Protein AF-A0A814SNT8-F1 (afdb_monomer_lite)

Structure (mmCIF, N/CA/C/O backbone):
data_AF-A0A814SNT8-F1
#
_entry.id   AF-A0A814SNT8-F1
#
loop_
_atom_site.group_PDB
_atom_site.id
_atom_site.type_symbol
_atom_site.label_atom_id
_atom_site.label_alt_id
_atom_site.label_comp_id
_atom_site.label_asym_id
_atom_site.label_entity_id
_atom_site.label_seq_id
_atom_site.pdbx_PDB_ins_code
_atom_site.Cartn_x
_atom_site.Cartn_y
_atom_site.Cartn_z
_atom_site.occupancy
_atom_site.B_iso_or_equiv
_atom_site.auth_seq_id
_atom_site.auth_comp_id
_atom_site.auth_asym_id
_atom_site.auth_atom_id
_atom_site.pdbx_PDB_model_num
ATOM 1 N N . MET A 1 1 ? -21.371 5.465 14.196 1.00 55.81 1 MET A N 1
ATOM 2 C CA . MET A 1 1 ? -21.401 4.504 13.062 1.00 55.81 1 MET A CA 1
ATOM 3 C C . MET A 1 1 ? -21.848 5.092 11.715 1.00 55.81 1 MET A C 1
ATOM 5 O O . MET A 1 1 ? -21.128 4.902 10.746 1.00 55.81 1 MET A O 1
ATOM 9 N N . LYS A 1 2 ? -22.988 5.803 11.592 1.00 58.75 2 LYS A N 1
ATOM 10 C CA . LYS A 1 2 ? -23.446 6.348 10.284 1.00 58.75 2 LYS A CA 1
ATOM 11 C C . LYS A 1 2 ? -22.472 7.355 9.642 1.00 58.75 2 LYS A C 1
ATOM 13 O O . LYS A 1 2 ? -22.298 7.317 8.431 1.00 58.75 2 LYS A O 1
ATOM 18 N N . ILE A 1 3 ? -21.830 8.214 10.438 1.00 61.94 3 ILE A N 1
ATOM 19 C CA . ILE A 1 3 ? -20.841 9.202 9.962 1.00 6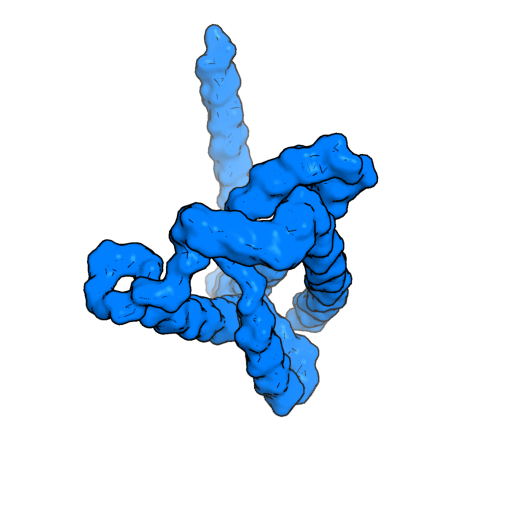1.94 3 ILE A CA 1
ATOM 20 C C . ILE A 1 3 ? -19.573 8.497 9.457 1.00 61.94 3 ILE A C 1
ATOM 22 O O . ILE A 1 3 ? -19.145 8.742 8.337 1.00 61.94 3 ILE A O 1
ATOM 26 N N . LEU A 1 4 ? -19.062 7.528 10.223 1.00 64.31 4 LEU A N 1
ATOM 27 C CA . LEU A 1 4 ? -17.909 6.704 9.845 1.00 64.31 4 LEU A CA 1
ATOM 28 C C . LEU A 1 4 ? -18.154 5.937 8.530 1.00 64.31 4 LEU A C 1
ATOM 30 O O . LEU A 1 4 ? -17.338 5.982 7.618 1.00 64.31 4 LEU A O 1
ATOM 34 N N . LYS A 1 5 ? -19.338 5.323 8.373 1.00 64.19 5 LYS A N 1
ATOM 35 C CA . LYS A 1 5 ? -19.728 4.632 7.129 1.00 64.19 5 LYS A CA 1
ATOM 36 C C . LYS A 1 5 ? -19.821 5.569 5.918 1.00 64.19 5 LYS A C 1
ATOM 38 O O . LYS A 1 5 ? -19.568 5.139 4.797 1.00 64.19 5 LYS A O 1
ATOM 43 N N . ARG A 1 6 ? -20.199 6.837 6.122 1.00 65.69 6 ARG A N 1
ATOM 44 C CA . ARG A 1 6 ? -20.199 7.852 5.054 1.00 65.69 6 ARG A CA 1
ATOM 45 C C . ARG A 1 6 ? -18.773 8.248 4.666 1.00 65.69 6 ARG A C 1
ATOM 47 O O . ARG A 1 6 ? -18.503 8.331 3.472 1.00 65.69 6 ARG A O 1
ATOM 54 N N . GLY A 1 7 ? -17.884 8.412 5.647 1.00 71.44 7 GLY A N 1
ATOM 55 C CA . GLY A 1 7 ? -16.458 8.669 5.424 1.00 71.44 7 GLY A CA 1
ATOM 56 C C . GLY A 1 7 ? -15.786 7.552 4.625 1.00 71.44 7 GLY A C 1
ATOM 57 O O . GLY A 1 7 ? -15.255 7.810 3.551 1.00 71.44 7 GLY A O 1
ATOM 58 N N . ILE A 1 8 ? -15.929 6.296 5.064 1.00 74.06 8 ILE A N 1
ATOM 59 C CA . ILE A 1 8 ? -15.329 5.130 4.388 1.00 74.06 8 ILE A CA 1
ATOM 60 C C . ILE A 1 8 ? -15.810 5.017 2.932 1.00 74.06 8 ILE A C 1
ATOM 62 O O . ILE A 1 8 ? -15.020 4.740 2.031 1.00 74.06 8 ILE A O 1
ATOM 66 N N . LYS A 1 9 ? -17.095 5.286 2.663 1.00 71.88 9 LYS A N 1
ATOM 67 C CA . LYS A 1 9 ? -17.636 5.248 1.296 1.00 71.88 9 LYS A CA 1
ATOM 68 C C . LYS A 1 9 ? -17.052 6.345 0.396 1.00 71.88 9 LYS A C 1
ATOM 70 O O . LYS A 1 9 ? -16.834 6.085 -0.784 1.00 71.88 9 LYS A O 1
ATOM 75 N N . ALA A 1 10 ? -16.809 7.542 0.932 1.00 77.31 10 ALA A N 1
ATOM 76 C CA . ALA A 1 10 ? -16.164 8.625 0.191 1.00 77.31 10 ALA A CA 1
ATOM 77 C C . ALA A 1 10 ? -14.702 8.280 -0.136 1.00 77.31 10 ALA A C 1
ATOM 79 O O . ALA A 1 10 ? -14.306 8.394 -1.294 1.00 77.31 10 ALA A O 1
ATOM 80 N N . VAL A 1 11 ? -13.960 7.752 0.845 1.00 73.12 11 VAL A N 1
ATOM 81 C CA . VAL A 1 11 ? -12.572 7.281 0.671 1.00 73.12 11 VAL A CA 1
ATOM 82 C C . VAL A 1 11 ? -12.493 6.179 -0.387 1.00 73.12 11 VAL A C 1
ATOM 84 O O . VAL A 1 11 ? -11.672 6.229 -1.293 1.00 73.12 11 VAL A O 1
ATOM 87 N N . THR A 1 12 ? -13.429 5.227 -0.372 1.00 74.94 12 THR A N 1
ATOM 88 C CA . THR A 1 12 ? -13.446 4.157 -1.385 1.00 74.94 12 THR A CA 1
ATOM 89 C C . THR A 1 12 ? -13.663 4.709 -2.803 1.00 74.94 12 THR A C 1
ATOM 91 O O . THR A 1 12 ? -13.192 4.126 -3.775 1.00 74.94 12 THR A O 1
ATOM 94 N N . GLY A 1 13 ? -14.378 5.831 -2.944 1.00 77.12 13 GLY A N 1
ATOM 95 C CA . GLY A 1 13 ? -14.562 6.507 -4.230 1.00 77.12 13 GLY A CA 1
ATOM 96 C C . GLY A 1 13 ? -13.280 7.168 -4.740 1.00 77.12 13 GLY A C 1
ATOM 97 O O . GLY A 1 13 ? -12.955 7.027 -5.919 1.00 77.12 13 GLY A O 1
ATOM 98 N N . THR A 1 14 ? -12.531 7.838 -3.861 1.00 80.75 14 THR A N 1
ATOM 99 C CA . THR A 1 14 ? -11.235 8.444 -4.211 1.00 80.75 14 THR A CA 1
ATOM 100 C C . THR A 1 14 ? -10.181 7.386 -4.526 1.00 80.75 14 THR A C 1
ATOM 102 O O . THR A 1 14 ? -9.455 7.538 -5.508 1.00 80.75 14 THR A O 1
ATOM 105 N N . ASP A 1 15 ? -10.181 6.259 -3.806 1.00 79.50 15 ASP A N 1
ATOM 106 C CA . ASP A 1 15 ? -9.255 5.143 -4.038 1.00 79.50 15 ASP A CA 1
ATOM 107 C C . ASP A 1 15 ? -9.346 4.592 -5.473 1.00 79.50 15 ASP A C 1
ATOM 109 O O . ASP A 1 15 ? -8.342 4.185 -6.057 1.00 79.50 15 ASP A O 1
ATOM 113 N N . VAL A 1 16 ? -10.547 4.576 -6.068 1.00 80.25 16 VAL A N 1
ATOM 114 C CA . VAL A 1 16 ? -10.763 4.102 -7.448 1.00 80.25 16 VAL A CA 1
ATOM 115 C C . VAL A 1 16 ? -10.159 5.065 -8.469 1.00 80.25 16 VAL A C 1
ATOM 117 O O . VAL A 1 16 ? -9.563 4.621 -9.456 1.00 80.25 16 VAL A O 1
ATOM 120 N N . ILE A 1 17 ? -10.296 6.371 -8.240 1.00 82.38 17 ILE A N 1
ATOM 121 C CA . ILE A 1 17 ? -9.723 7.405 -9.109 1.00 82.38 17 ILE A CA 1
ATOM 122 C C . ILE A 1 17 ? -8.196 7.320 -9.050 1.00 82.38 17 ILE A C 1
ATOM 124 O O . ILE A 1 17 ? -7.547 7.225 -10.091 1.00 82.38 17 ILE A O 1
ATOM 128 N N . GLU A 1 18 ? -7.626 7.250 -7.849 1.00 77.69 18 GLU A N 1
ATOM 129 C CA . GLU A 1 18 ? -6.180 7.120 -7.650 1.00 77.69 18 GLU A CA 1
ATOM 130 C C . GLU A 1 18 ? -5.624 5.832 -8.264 1.00 77.69 18 GLU A C 1
ATOM 132 O O . GLU A 1 18 ? -4.625 5.873 -8.980 1.00 77.69 18 GLU A O 1
ATOM 137 N N . ALA A 1 19 ? -6.294 4.691 -8.067 1.00 78.94 19 ALA A N 1
ATOM 138 C CA . ALA A 1 19 ? -5.889 3.430 -8.684 1.00 78.94 19 ALA A CA 1
ATOM 139 C C . ALA A 1 19 ? -5.916 3.500 -10.220 1.00 78.94 19 ALA A C 1
ATOM 141 O O . ALA A 1 19 ? -5.069 2.896 -10.880 1.00 78.94 19 ALA A O 1
ATOM 142 N N . SER A 1 20 ? -6.866 4.244 -10.792 1.00 81.88 20 SER A N 1
ATOM 143 C CA . SER A 1 20 ? -6.956 4.458 -12.240 1.00 81.88 20 SER A CA 1
ATOM 144 C C . SER A 1 20 ? -5.803 5.326 -12.744 1.00 81.88 20 SER A C 1
ATOM 146 O O . SER A 1 20 ? -5.162 4.968 -13.731 1.00 81.88 20 SER A O 1
ATOM 148 N N . ILE A 1 21 ? -5.484 6.413 -12.033 1.00 80.94 21 ILE A N 1
ATOM 149 C CA . ILE A 1 21 ? -4.352 7.299 -12.346 1.00 80.94 21 ILE A CA 1
ATOM 150 C C . ILE A 1 21 ? -3.034 6.519 -12.298 1.00 80.94 21 ILE A C 1
ATOM 152 O O . ILE A 1 21 ? -2.253 6.582 -13.245 1.00 80.94 21 ILE A O 1
ATOM 156 N N . ILE A 1 22 ? -2.817 5.726 -11.244 1.00 82.19 22 ILE A N 1
ATOM 157 C CA . ILE A 1 22 ? -1.618 4.891 -11.094 1.00 82.19 22 ILE A CA 1
ATOM 158 C C . ILE A 1 22 ? -1.529 3.864 -12.227 1.00 82.19 22 ILE A C 1
ATOM 160 O O . ILE A 1 22 ? -0.464 3.692 -12.814 1.00 82.19 22 ILE A O 1
ATOM 164 N N . PHE A 1 23 ? -2.630 3.188 -12.567 1.00 80.75 23 PHE A N 1
ATOM 165 C CA . PHE A 1 23 ? -2.635 2.183 -13.631 1.00 80.75 23 PHE A CA 1
ATOM 166 C C . PHE A 1 23 ? -2.299 2.786 -15.001 1.00 80.75 23 PHE A C 1
ATOM 168 O O . PHE A 1 23 ? -1.470 2.241 -15.733 1.00 80.75 23 PHE A O 1
ATOM 175 N N . ILE A 1 24 ? -2.903 3.930 -15.332 1.00 83.38 24 ILE A N 1
ATOM 176 C CA . ILE A 1 24 ? -2.633 4.655 -16.580 1.00 83.38 24 ILE A CA 1
ATOM 177 C C . ILE A 1 24 ? -1.181 5.146 -16.600 1.00 83.38 24 ILE A C 1
ATOM 179 O O . ILE A 1 24 ? -0.476 4.917 -17.582 1.00 83.38 24 ILE A O 1
ATOM 183 N N . GLY A 1 25 ? -0.709 5.752 -15.508 1.00 80.69 25 GLY A N 1
ATOM 184 C CA . GLY A 1 25 ? 0.659 6.257 -15.393 1.00 80.69 25 GLY A CA 1
ATOM 185 C C . GLY A 1 25 ? 1.715 5.161 -15.524 1.00 80.69 25 GLY A C 1
ATOM 186 O O . GLY A 1 25 ? 2.671 5.323 -16.280 1.00 80.69 25 GLY A O 1
ATOM 187 N N . LEU A 1 26 ? 1.511 4.014 -14.870 1.00 78.06 26 LEU A N 1
ATOM 188 C CA . LEU A 1 26 ? 2.398 2.855 -14.998 1.00 78.06 26 LEU A CA 1
ATOM 189 C C . LEU A 1 26 ? 2.384 2.283 -16.416 1.00 78.06 26 LEU A C 1
ATOM 191 O O . LEU A 1 26 ? 3.439 1.958 -16.950 1.00 78.06 26 LEU A O 1
ATOM 195 N N . THR A 1 27 ? 1.216 2.200 -17.054 1.00 82.25 27 THR A N 1
ATOM 196 C CA . THR A 1 27 ? 1.117 1.696 -18.432 1.00 82.25 27 THR A CA 1
ATOM 197 C C . THR A 1 27 ? 1.885 2.602 -19.396 1.00 82.25 27 THR A C 1
ATOM 199 O O . THR A 1 27 ? 2.721 2.117 -20.155 1.00 82.25 27 THR A O 1
ATOM 202 N N . ILE A 1 28 ? 1.683 3.921 -19.316 1.00 82.81 28 ILE A N 1
ATOM 203 C CA . ILE A 1 28 ? 2.400 4.901 -20.146 1.00 82.81 28 ILE A CA 1
ATOM 204 C C . ILE A 1 28 ? 3.912 4.834 -19.892 1.00 82.81 28 ILE A C 1
ATOM 206 O O . ILE A 1 28 ? 4.687 4.787 -20.844 1.00 82.81 28 ILE A O 1
ATOM 210 N N . SER A 1 29 ? 4.324 4.764 -18.624 1.00 78.56 29 SER A N 1
ATOM 211 C CA . SER A 1 29 ? 5.730 4.627 -18.226 1.00 78.56 29 SER A CA 1
ATOM 212 C C . SER A 1 29 ? 6.377 3.380 -18.820 1.00 78.56 29 SER A C 1
ATOM 214 O O . SER A 1 29 ? 7.382 3.491 -19.516 1.00 78.56 29 SER A O 1
ATOM 216 N N . THR A 1 30 ? 5.742 2.215 -18.684 1.00 78.44 30 THR A N 1
ATOM 217 C CA . THR A 1 30 ? 6.287 0.975 -19.255 1.00 78.44 30 THR A CA 1
ATOM 218 C C . THR A 1 30 ? 6.405 1.014 -20.779 1.00 78.44 30 THR A C 1
ATOM 220 O O . THR A 1 30 ? 7.352 0.456 -21.327 1.00 78.44 30 THR A O 1
ATOM 223 N N . ILE A 1 31 ? 5.482 1.683 -21.479 1.00 83.75 31 ILE A N 1
ATOM 224 C CA . ILE A 1 31 ? 5.547 1.828 -22.939 1.00 83.75 31 ILE A CA 1
ATOM 225 C C . ILE A 1 31 ? 6.743 2.700 -23.335 1.00 83.75 31 ILE A C 1
ATOM 227 O O . ILE A 1 31 ? 7.514 2.295 -24.207 1.00 83.75 31 ILE A O 1
ATOM 231 N N . ILE A 1 32 ? 6.923 3.851 -22.679 1.00 81.31 32 ILE A N 1
ATOM 232 C CA . ILE A 1 32 ? 8.052 4.756 -22.935 1.00 81.31 32 ILE A CA 1
ATOM 233 C C . ILE A 1 32 ? 9.376 4.028 -22.674 1.00 81.31 32 ILE A C 1
ATOM 235 O O . ILE A 1 32 ? 10.227 3.984 -23.565 1.00 81.31 32 ILE A O 1
ATOM 239 N N . ASP A 1 33 ? 9.501 3.354 -21.529 1.00 77.50 33 ASP A N 1
ATOM 240 C CA . ASP A 1 33 ? 10.709 2.614 -21.146 1.00 77.50 33 ASP A CA 1
ATOM 241 C C . ASP A 1 33 ? 11.065 1.519 -22.175 1.00 77.50 33 ASP A C 1
ATOM 243 O O . ASP A 1 33 ? 12.229 1.338 -22.544 1.00 77.50 33 ASP A O 1
ATOM 247 N N . ILE A 1 34 ? 10.062 0.799 -22.698 1.00 82.19 34 ILE A N 1
ATOM 248 C CA . ILE A 1 34 ? 10.260 -0.223 -23.740 1.00 82.19 34 ILE A CA 1
ATOM 249 C C . ILE A 1 34 ? 10.715 0.411 -25.058 1.00 82.19 34 ILE A C 1
ATOM 251 O O . ILE A 1 34 ? 11.577 -0.152 -25.745 1.00 82.19 34 ILE A O 1
ATOM 255 N N . THR A 1 35 ? 10.141 1.555 -25.439 1.00 82.94 35 THR A N 1
ATOM 256 C CA . THR A 1 35 ? 10.540 2.255 -26.668 1.00 82.94 35 THR A CA 1
ATOM 257 C C . THR A 1 35 ? 11.958 2.813 -26.571 1.00 82.94 35 THR A C 1
ATOM 259 O O . THR A 1 35 ? 12.738 2.632 -27.508 1.00 82.94 35 THR A O 1
ATOM 262 N N . ASP A 1 36 ? 12.340 3.371 -25.420 1.00 77.56 36 ASP A N 1
ATOM 263 C CA . ASP A 1 36 ? 13.685 3.898 -25.172 1.00 77.56 36 ASP A CA 1
ATOM 264 C C . ASP A 1 36 ? 14.750 2.793 -25.140 1.00 77.56 36 ASP A C 1
ATOM 266 O O . ASP A 1 36 ? 15.868 2.990 -25.625 1.00 77.56 36 ASP A O 1
ATOM 270 N N . ALA A 1 37 ? 14.395 1.590 -24.680 1.00 77.12 37 ALA A N 1
ATOM 271 C CA . ALA A 1 37 ? 15.260 0.412 -24.751 1.00 77.12 37 ALA A CA 1
ATOM 272 C C . ALA A 1 37 ? 15.466 -0.137 -26.186 1.00 77.12 37 ALA A C 1
ATOM 274 O O . ALA A 1 37 ? 16.216 -1.101 -26.384 1.00 77.12 37 ALA A O 1
ATOM 275 N N . GLY A 1 38 ? 14.822 0.453 -27.200 1.00 82.75 38 GLY A N 1
ATOM 276 C CA . GLY A 1 38 ? 14.890 0.008 -28.595 1.00 82.75 38 GLY A CA 1
ATOM 277 C C . GLY A 1 38 ? 13.905 -1.115 -28.933 1.00 82.75 38 GLY A C 1
ATOM 278 O O . GLY A 1 38 ? 14.171 -1.916 -29.834 1.00 82.75 38 GLY A O 1
ATOM 279 N N . GLY A 1 39 ? 12.787 -1.188 -28.206 1.00 85.94 39 GLY A N 1
ATOM 280 C CA . GLY A 1 39 ? 11.713 -2.159 -28.400 1.00 85.94 39 GLY A CA 1
ATOM 281 C C . GLY A 1 39 ? 11.880 -3.453 -27.596 1.00 85.94 39 GLY A C 1
ATOM 282 O O . GLY A 1 39 ? 12.962 -3.801 -27.119 1.00 85.94 39 GLY A O 1
ATOM 283 N N . THR A 1 40 ? 10.790 -4.217 -27.479 1.00 82.19 40 THR A N 1
ATOM 284 C CA . THR A 1 40 ? 10.709 -5.440 -26.651 1.00 82.19 40 THR A CA 1
ATOM 285 C C . THR A 1 40 ? 11.725 -6.514 -27.047 1.00 82.19 40 THR A C 1
ATOM 287 O O . THR A 1 40 ? 12.299 -7.173 -26.184 1.00 82.19 40 THR A O 1
ATOM 290 N N . SER A 1 41 ? 11.994 -6.670 -28.345 1.00 82.94 41 SER A N 1
ATOM 291 C CA . SER A 1 41 ? 12.943 -7.664 -28.866 1.00 82.94 41 SER A CA 1
ATOM 292 C C . SER A 1 41 ? 14.390 -7.354 -28.466 1.00 82.94 41 SER A C 1
ATOM 294 O O . SER A 1 41 ? 15.134 -8.248 -28.052 1.00 82.94 41 SER A O 1
ATOM 296 N N . LYS A 1 42 ? 14.791 -6.076 -28.533 1.00 81.88 42 LYS A N 1
ATOM 297 C CA . LYS A 1 42 ? 16.137 -5.641 -28.142 1.00 81.88 42 LYS A CA 1
ATOM 298 C C . LYS A 1 42 ? 16.292 -5.661 -26.626 1.00 81.88 42 LYS A C 1
ATOM 300 O O . LYS A 1 42 ? 17.295 -6.174 -26.139 1.00 81.88 42 LYS A O 1
ATOM 305 N N . LEU A 1 43 ? 15.263 -5.228 -25.896 1.00 81.25 43 LEU A N 1
ATOM 306 C CA . LEU A 1 43 ? 15.196 -5.337 -24.440 1.00 81.25 43 LEU A CA 1
ATOM 307 C C . LEU A 1 43 ? 15.375 -6.792 -23.983 1.00 81.25 43 LEU A C 1
ATOM 309 O O . LEU A 1 43 ? 16.255 -7.074 -23.173 1.00 81.25 43 LEU A O 1
ATOM 313 N N . TYR A 1 44 ? 14.621 -7.734 -24.553 1.00 80.75 44 TYR A N 1
ATOM 314 C CA . TYR A 1 44 ? 14.722 -9.153 -24.204 1.00 80.75 44 TYR A CA 1
ATOM 315 C C . TYR A 1 44 ? 16.131 -9.715 -24.444 1.00 80.75 44 TYR A C 1
ATOM 317 O O . TYR A 1 44 ? 16.685 -10.393 -23.577 1.00 80.75 44 TYR A O 1
ATOM 325 N N . LYS A 1 45 ? 16.751 -9.388 -25.586 1.00 82.00 45 LYS A N 1
ATOM 326 C CA . LYS A 1 45 ? 18.129 -9.806 -25.893 1.00 82.00 45 LYS A CA 1
ATOM 327 C C . LYS A 1 45 ? 19.140 -9.207 -24.911 1.00 82.00 45 LYS A C 1
ATOM 329 O O . LYS A 1 45 ? 19.967 -9.948 -24.390 1.00 82.00 45 LYS A O 1
ATOM 334 N N . THR A 1 46 ? 19.045 -7.913 -24.601 1.00 79.19 46 THR A N 1
ATOM 335 C CA . THR A 1 46 ? 19.936 -7.231 -23.645 1.00 79.19 46 THR A CA 1
ATOM 336 C C . THR A 1 46 ? 19.823 -7.819 -22.239 1.00 79.19 46 THR A C 1
ATOM 338 O O . THR A 1 46 ? 20.830 -8.046 -21.570 1.00 79.19 46 THR A O 1
ATOM 341 N N . VAL A 1 47 ? 18.605 -8.105 -21.778 1.00 78.75 47 VAL A N 1
ATOM 342 C CA . VAL A 1 47 ? 18.380 -8.670 -20.439 1.00 78.75 47 VAL A CA 1
ATOM 343 C C . VAL A 1 47 ? 18.863 -10.125 -20.366 1.00 78.75 47 VAL A C 1
ATOM 345 O O . VAL A 1 47 ? 19.423 -10.528 -19.343 1.00 78.75 47 VAL A O 1
ATOM 348 N N . LYS A 1 48 ? 18.717 -10.892 -21.456 1.00 78.25 48 LYS A N 1
ATOM 349 C CA . LYS A 1 48 ? 19.237 -12.263 -21.566 1.00 78.25 48 LYS A CA 1
ATOM 350 C C . LYS A 1 48 ? 20.769 -12.305 -21.588 1.00 78.25 48 LYS A C 1
ATOM 352 O O . LYS A 1 48 ? 21.346 -13.117 -20.880 1.00 78.25 48 LYS A O 1
ATOM 357 N N . VAL A 1 49 ? 21.423 -11.416 -22.343 1.00 83.00 49 VAL A N 1
ATOM 358 C CA . VAL A 1 49 ? 22.898 -11.324 -22.411 1.00 83.00 49 VAL A CA 1
ATOM 359 C C . VAL A 1 49 ? 23.501 -10.917 -21.066 1.00 83.00 49 VAL A C 1
ATOM 361 O O . VAL A 1 49 ? 24.524 -11.455 -20.661 1.00 83.00 49 VAL A O 1
ATOM 364 N N . ASN A 1 50 ? 22.843 -10.017 -20.336 1.00 78.62 50 ASN A N 1
ATOM 365 C CA . ASN A 1 50 ? 23.320 -9.552 -19.033 1.00 78.62 50 ASN A CA 1
ATOM 366 C C . ASN A 1 50 ? 23.030 -10.524 -17.873 1.00 78.62 50 ASN A C 1
ATOM 368 O O . ASN A 1 50 ? 23.195 -10.130 -16.719 1.00 78.62 50 ASN A O 1
ATOM 372 N N . ASN A 1 51 ? 22.544 -11.748 -18.136 1.00 72.75 51 ASN A N 1
ATOM 373 C CA . ASN A 1 51 ? 22.123 -12.716 -17.109 1.00 72.75 51 ASN A CA 1
ATOM 374 C C . ASN A 1 51 ? 21.183 -12.120 -16.038 1.00 72.75 51 ASN A C 1
ATOM 376 O O . ASN A 1 51 ? 21.163 -12.560 -14.886 1.00 72.75 51 ASN A O 1
ATOM 380 N N . ARG A 1 52 ? 20.386 -11.108 -16.415 1.00 69.00 52 ARG A N 1
ATOM 381 C CA . ARG A 1 52 ? 19.424 -10.440 -15.520 1.00 69.00 52 ARG A CA 1
ATOM 382 C C . ARG A 1 52 ? 18.085 -11.181 -15.450 1.00 69.00 52 ARG A C 1
ATOM 384 O O . ARG A 1 52 ? 17.347 -11.006 -14.488 1.00 69.00 52 ARG A O 1
ATOM 391 N N . LEU A 1 53 ? 17.777 -12.015 -16.448 1.00 67.62 53 LEU A N 1
ATOM 392 C CA . LEU A 1 53 ? 16.632 -12.934 -16.445 1.00 67.62 53 LEU A CA 1
ATOM 393 C C . LEU A 1 53 ? 17.051 -14.273 -15.831 1.00 67.62 53 LEU A C 1
ATOM 395 O O . LEU A 1 53 ? 17.483 -15.178 -16.541 1.00 67.62 53 LEU A O 1
ATOM 399 N N . GLN A 1 54 ? 16.920 -14.392 -14.511 1.00 64.19 54 GLN A N 1
ATOM 400 C CA . GLN A 1 54 ? 17.167 -15.640 -13.786 1.00 64.19 54 GLN A CA 1
ATOM 401 C C . GLN A 1 54 ? 15.837 -16.297 -13.401 1.00 64.19 54 GLN A C 1
ATOM 403 O O . GLN A 1 54 ? 15.326 -16.101 -12.304 1.00 64.19 54 GLN A O 1
ATOM 408 N N . PHE A 1 55 ? 15.260 -17.074 -14.320 1.00 60.88 55 PHE A N 1
ATOM 409 C CA . PHE A 1 55 ? 14.054 -17.873 -14.046 1.00 60.88 55 PHE A CA 1
ATOM 410 C C . PHE A 1 55 ? 14.352 -19.229 -13.384 1.00 60.88 55 PHE A C 1
ATOM 412 O O . PHE A 1 55 ? 13.426 -19.950 -13.033 1.00 60.88 55 PHE A O 1
ATOM 419 N N . SER A 1 56 ? 15.630 -19.593 -13.240 1.00 52.03 56 SER A N 1
ATOM 420 C CA . SER A 1 56 ? 16.056 -20.981 -13.010 1.00 52.03 56 SER A CA 1
ATOM 421 C C . SER A 1 56 ? 16.760 -21.246 -11.681 1.00 52.03 56 SER A C 1
ATOM 423 O O . SER A 1 56 ? 17.352 -22.309 -11.541 1.00 52.03 56 SER A O 1
ATOM 425 N N . VAL A 1 57 ? 16.670 -20.362 -10.683 1.00 59.12 57 VAL A N 1
ATOM 426 C CA . VAL A 1 57 ? 17.121 -20.705 -9.318 1.00 59.12 57 VAL A CA 1
ATOM 427 C C . VAL A 1 57 ? 16.020 -21.532 -8.637 1.00 59.12 57 VAL A C 1
ATOM 429 O O . VAL A 1 57 ? 15.284 -21.058 -7.765 1.00 59.12 57 VAL A O 1
ATOM 432 N N . VAL A 1 58 ? 15.839 -22.762 -9.126 1.00 60.38 58 VAL A N 1
ATOM 433 C CA . VAL A 1 58 ? 14.960 -23.798 -8.556 1.00 60.38 58 VAL A CA 1
ATOM 434 C C . VAL A 1 58 ? 15.779 -24.607 -7.545 1.00 60.38 58 VAL A C 1
ATOM 436 O O . VAL A 1 58 ? 15.838 -25.830 -7.598 1.00 60.38 58 VAL A O 1
ATOM 439 N N . ASP A 1 59 ? 16.450 -23.904 -6.638 1.00 64.81 59 ASP A N 1
ATOM 440 C CA . ASP A 1 59 ? 17.261 -24.499 -5.581 1.00 64.81 59 ASP A CA 1
ATOM 441 C C . ASP A 1 59 ? 16.475 -24.493 -4.265 1.00 64.81 59 ASP A C 1
ATOM 443 O O . ASP A 1 59 ? 15.724 -23.558 -3.972 1.00 64.81 59 ASP A O 1
ATOM 447 N N . PHE A 1 60 ? 16.628 -25.554 -3.471 1.00 65.06 60 PHE A N 1
ATOM 448 C CA . PHE A 1 60 ? 15.969 -25.720 -2.167 1.00 65.06 60 PHE A CA 1
ATOM 449 C C . PHE A 1 60 ? 16.841 -25.265 -0.987 1.00 65.06 60 PHE A C 1
ATOM 451 O O . PHE A 1 60 ? 16.525 -25.572 0.160 1.00 65.06 60 PHE A O 1
ATOM 458 N N . ASP A 1 61 ? 17.933 -24.541 -1.243 1.00 65.12 61 ASP A N 1
ATOM 459 C CA . ASP A 1 61 ? 18.816 -24.052 -0.185 1.00 65.12 61 ASP A CA 1
ATOM 460 C C . ASP A 1 61 ? 18.194 -22.829 0.527 1.00 65.12 61 ASP A C 1
ATOM 462 O O . ASP A 1 61 ? 18.041 -21.766 -0.089 1.00 65.12 61 ASP A O 1
ATOM 466 N N . PRO A 1 62 ? 17.840 -22.935 1.823 1.00 65.31 62 PRO A N 1
ATOM 467 C CA . PRO A 1 62 ? 17.237 -21.842 2.585 1.00 65.31 62 PRO A CA 1
ATOM 468 C C . PRO A 1 62 ? 18.196 -20.667 2.852 1.00 65.31 62 PRO A C 1
ATOM 470 O O . PRO A 1 62 ? 17.754 -19.629 3.347 1.00 65.31 62 PRO A O 1
ATOM 473 N N . SER A 1 63 ? 19.484 -20.793 2.522 1.00 67.06 63 SER A N 1
ATOM 474 C CA . SER A 1 63 ? 20.495 -19.738 2.692 1.00 67.06 63 SER A CA 1
ATOM 475 C C . SER A 1 63 ? 20.453 -18.684 1.576 1.00 67.06 63 SER A C 1
ATOM 477 O O . SER A 1 63 ? 20.980 -17.578 1.734 1.00 67.06 63 SER A O 1
ATOM 479 N N . ILE A 1 64 ? 19.812 -18.992 0.442 1.00 65.94 64 ILE A N 1
ATOM 480 C CA . ILE A 1 64 ? 19.701 -18.090 -0.708 1.00 65.94 64 ILE A CA 1
ATOM 481 C C . ILE A 1 64 ? 18.454 -17.204 -0.551 1.00 65.94 64 ILE A C 1
ATOM 483 O O . ILE A 1 64 ? 17.315 -17.667 -0.526 1.00 65.94 64 ILE A O 1
ATOM 487 N N . ARG A 1 65 ? 18.666 -15.882 -0.490 1.00 63.03 65 ARG A N 1
ATOM 488 C CA . ARG A 1 65 ? 17.626 -14.878 -0.176 1.00 63.03 65 ARG A CA 1
ATOM 489 C C . ARG A 1 65 ? 16.478 -14.790 -1.195 1.00 63.03 65 ARG A C 1
ATOM 491 O O . ARG A 1 65 ? 15.393 -14.339 -0.838 1.00 63.03 65 ARG A O 1
ATOM 498 N N . TYR A 1 66 ? 16.710 -15.191 -2.444 1.00 62.19 66 TYR A N 1
ATOM 499 C CA . TYR A 1 66 ? 15.741 -15.086 -3.540 1.00 62.19 66 TYR A CA 1
ATOM 500 C C . TYR A 1 66 ? 15.688 -16.387 -4.348 1.00 62.19 66 TYR A C 1
ATOM 502 O O . TYR A 1 66 ? 16.176 -16.447 -5.472 1.00 62.19 66 TYR A O 1
ATOM 510 N N . ILE A 1 67 ? 15.099 -17.432 -3.768 1.00 73.06 67 ILE A N 1
ATOM 511 C CA . ILE A 1 67 ? 14.747 -18.662 -4.491 1.00 73.06 67 ILE A CA 1
ATOM 512 C C . ILE A 1 67 ? 13.286 -18.601 -4.925 1.00 73.06 67 ILE A C 1
ATOM 514 O O . ILE A 1 67 ? 12.435 -18.052 -4.218 1.00 73.06 67 ILE A O 1
ATOM 518 N N . MET A 1 68 ? 12.980 -19.178 -6.087 1.00 70.88 68 MET A N 1
ATOM 519 C CA . MET A 1 68 ? 11.632 -19.121 -6.658 1.00 70.88 68 MET A CA 1
ATOM 520 C C . MET A 1 68 ? 10.580 -19.629 -5.654 1.00 70.88 68 MET A C 1
ATOM 522 O O . MET A 1 68 ? 9.570 -18.967 -5.418 1.00 70.88 68 MET A O 1
ATOM 526 N N . TRP A 1 69 ? 10.860 -20.753 -4.987 1.00 72.88 69 TRP A N 1
ATOM 527 C CA . TRP A 1 69 ? 9.944 -21.384 -4.033 1.00 72.88 69 TRP A CA 1
ATOM 528 C C . TRP A 1 69 ? 9.698 -20.563 -2.764 1.00 72.88 69 TRP A C 1
ATOM 530 O O . TRP A 1 69 ? 8.544 -20.410 -2.361 1.00 72.88 69 TRP A O 1
ATOM 540 N N . SER A 1 70 ? 10.740 -19.989 -2.149 1.00 71.75 70 SER A N 1
ATOM 541 C CA . SER A 1 70 ? 10.564 -19.167 -0.942 1.00 71.75 70 SER A CA 1
ATOM 542 C C . SER A 1 70 ? 9.807 -17.881 -1.244 1.00 71.75 70 SER A C 1
ATOM 544 O O . SER A 1 70 ? 9.016 -17.441 -0.413 1.00 71.75 70 SER A O 1
ATOM 546 N N . ILE A 1 71 ? 9.971 -17.316 -2.445 1.00 75.75 71 ILE A N 1
ATOM 547 C CA . ILE A 1 71 ? 9.211 -16.146 -2.890 1.00 75.75 71 ILE A CA 1
ATOM 548 C C . ILE A 1 71 ? 7.736 -16.508 -3.074 1.00 75.75 71 ILE A C 1
ATOM 550 O O . ILE A 1 71 ? 6.886 -15.799 -2.542 1.00 75.75 71 ILE A O 1
ATOM 554 N N . PHE A 1 72 ? 7.412 -17.609 -3.760 1.00 77.81 72 PHE A N 1
ATOM 555 C CA . PHE A 1 72 ? 6.017 -18.043 -3.924 1.00 77.81 72 PHE A CA 1
ATOM 556 C C . PHE A 1 72 ? 5.327 -18.267 -2.576 1.00 77.81 72 PHE A C 1
ATOM 558 O O . PHE A 1 72 ? 4.244 -17.730 -2.336 1.00 77.81 72 PHE A O 1
ATOM 565 N N . ILE A 1 73 ? 5.980 -19.002 -1.674 1.00 81.62 73 ILE A N 1
ATOM 566 C CA . ILE A 1 73 ? 5.459 -19.270 -0.331 1.00 81.62 73 ILE A CA 1
ATOM 567 C C . ILE A 1 73 ? 5.322 -17.959 0.461 1.00 81.62 73 ILE A C 1
ATOM 569 O O . ILE A 1 73 ? 4.260 -17.682 1.019 1.00 81.62 73 ILE A O 1
ATOM 573 N N . SER A 1 74 ? 6.353 -17.109 0.459 1.00 78.44 74 SER A N 1
ATOM 574 C CA . SER A 1 74 ? 6.340 -15.808 1.140 1.00 78.44 74 SER A CA 1
ATOM 575 C C . SER A 1 74 ? 5.217 -14.901 0.637 1.00 78.44 74 SER A C 1
ATOM 577 O O . SER A 1 74 ? 4.551 -14.257 1.450 1.00 78.44 74 SER A O 1
ATOM 579 N N . VAL A 1 75 ? 4.959 -14.873 -0.674 1.00 78.19 75 VAL A N 1
ATOM 580 C CA . VAL A 1 75 ? 3.872 -14.089 -1.275 1.00 78.19 75 VAL A CA 1
ATOM 581 C C . VAL A 1 75 ? 2.513 -14.617 -0.825 1.00 78.19 75 VAL A C 1
ATOM 583 O O . VAL A 1 75 ? 1.683 -13.813 -0.417 1.00 78.19 75 VAL A O 1
ATOM 586 N N . ILE A 1 76 ? 2.288 -15.935 -0.795 1.00 81.44 76 ILE A N 1
ATOM 587 C CA . ILE A 1 76 ? 1.013 -16.509 -0.328 1.00 81.44 76 ILE A CA 1
ATOM 588 C C . ILE A 1 76 ? 0.722 -16.099 1.123 1.00 81.44 76 ILE A C 1
ATOM 590 O O . ILE A 1 76 ? -0.368 -15.594 1.414 1.00 81.44 76 ILE A O 1
ATOM 594 N N . PHE A 1 77 ? 1.691 -16.264 2.029 1.00 81.69 77 PHE A N 1
ATOM 595 C CA . PHE A 1 77 ? 1.516 -15.894 3.438 1.00 81.69 77 PHE A CA 1
ATOM 596 C C . PHE A 1 77 ? 1.363 -14.381 3.622 1.00 81.69 77 PHE A C 1
ATOM 598 O O . PHE A 1 77 ? 0.455 -13.934 4.325 1.00 81.69 77 PHE A O 1
ATOM 605 N N . SER A 1 78 ? 2.199 -13.588 2.950 1.00 78.50 78 SER A N 1
ATOM 606 C CA . SER A 1 78 ? 2.163 -12.125 3.056 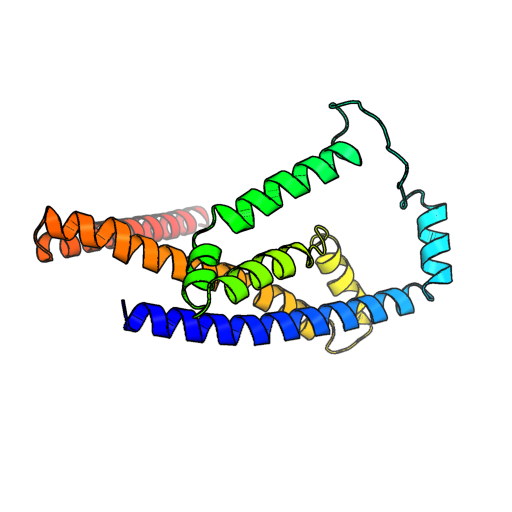1.00 78.50 78 SER A CA 1
ATOM 607 C C . SER A 1 78 ? 0.862 -11.549 2.499 1.00 78.50 78 SER A C 1
ATOM 609 O O . SER A 1 78 ? 0.245 -10.700 3.137 1.00 78.50 78 SER A O 1
ATOM 611 N N . SER A 1 79 ? 0.402 -12.032 1.343 1.00 72.69 79 SER A N 1
ATOM 612 C CA . SER A 1 79 ? -0.864 -11.604 0.743 1.00 72.69 79 SER A CA 1
ATOM 613 C C . SER A 1 79 ? -2.053 -12.023 1.600 1.00 72.69 79 SER A C 1
ATOM 615 O O . SER A 1 79 ? -2.950 -11.215 1.832 1.00 72.69 79 SER A O 1
ATOM 617 N N . THR A 1 80 ? -2.054 -13.247 2.135 1.00 76.62 80 THR A N 1
ATOM 618 C CA . THR A 1 80 ? -3.131 -13.702 3.027 1.00 76.62 80 THR A CA 1
ATOM 619 C C . THR A 1 80 ? -3.210 -12.828 4.277 1.00 76.62 80 THR A C 1
ATOM 621 O O . THR A 1 80 ? -4.287 -12.333 4.598 1.00 76.62 80 THR A O 1
ATOM 624 N N . ALA A 1 81 ? -2.078 -12.551 4.931 1.00 78.56 81 ALA A N 1
ATOM 625 C CA . ALA A 1 81 ? -2.035 -11.671 6.097 1.00 78.56 81 ALA A CA 1
ATOM 626 C C . ALA A 1 81 ? -2.517 -10.243 5.774 1.00 78.56 81 ALA A C 1
ATOM 628 O O . ALA A 1 81 ? -3.274 -9.659 6.550 1.00 78.56 81 ALA A O 1
ATOM 629 N N . GLN A 1 82 ? -2.142 -9.692 4.614 1.00 72.75 82 GLN A N 1
ATOM 630 C CA . GLN A 1 82 ? -2.564 -8.350 4.203 1.00 72.75 82 GLN A CA 1
ATOM 631 C C . GLN A 1 82 ? -4.071 -8.236 3.940 1.00 72.75 82 GLN A C 1
ATOM 633 O O . GLN A 1 82 ? -4.661 -7.211 4.273 1.00 72.75 82 GLN A O 1
ATOM 638 N N . TYR A 1 83 ? -4.708 -9.255 3.360 1.00 74.56 83 TYR A N 1
ATOM 639 C CA . TYR A 1 83 ? -6.147 -9.204 3.066 1.00 74.56 83 TYR A CA 1
ATOM 640 C C . TYR A 1 83 ? -7.031 -9.688 4.219 1.00 74.56 83 TYR A C 1
ATOM 642 O O . TYR A 1 83 ? -8.188 -9.273 4.294 1.00 74.56 83 TYR A O 1
ATOM 650 N N . ALA A 1 84 ? -6.512 -10.551 5.099 1.00 73.94 84 ALA A N 1
ATOM 651 C CA . ALA A 1 84 ? -7.274 -11.126 6.206 1.00 73.94 84 ALA A CA 1
ATOM 652 C C . ALA A 1 84 ? -7.167 -10.315 7.505 1.00 73.94 84 ALA A C 1
ATOM 654 O O . ALA A 1 84 ? -8.160 -10.188 8.217 1.00 73.94 84 ALA A O 1
ATOM 655 N N . CYS A 1 85 ? -5.985 -9.773 7.823 1.00 75.75 85 CYS A N 1
ATOM 656 C CA . CYS A 1 85 ? -5.707 -9.231 9.158 1.00 75.75 85 CYS A CA 1
ATOM 657 C C . CYS A 1 85 ? -5.695 -7.699 9.220 1.00 75.75 85 CYS A C 1
ATOM 659 O O . CYS A 1 85 ? -5.681 -7.133 10.310 1.00 75.75 85 CYS A O 1
ATOM 661 N N . ILE A 1 86 ? -5.668 -7.008 8.076 1.00 79.62 86 ILE A N 1
ATOM 662 C CA . ILE A 1 86 ? -5.588 -5.546 8.059 1.00 79.62 86 ILE A CA 1
ATOM 663 C C . ILE A 1 86 ? -6.981 -4.924 8.175 1.00 79.62 86 ILE A C 1
ATOM 665 O O . ILE A 1 86 ? -7.872 -5.169 7.356 1.00 79.62 86 ILE A O 1
ATOM 669 N N . GLN A 1 87 ? -7.112 -4.017 9.144 1.00 79.56 87 GLN A N 1
ATOM 670 C CA . GLN A 1 87 ? -8.336 -3.267 9.424 1.00 79.56 87 GLN A CA 1
ATOM 671 C C . GLN A 1 87 ? -8.893 -2.528 8.194 1.00 79.56 87 GLN A C 1
ATOM 673 O O . GLN A 1 87 ? -10.099 -2.556 7.961 1.00 79.56 87 GLN A O 1
ATOM 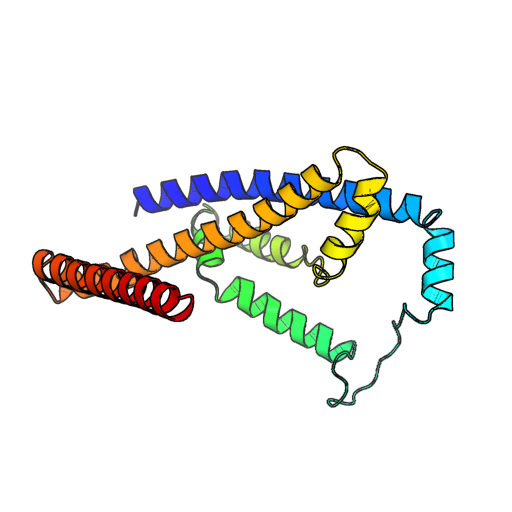678 N N . THR A 1 88 ? -8.031 -1.942 7.353 1.00 79.12 88 THR A N 1
ATOM 679 C CA . THR A 1 88 ? -8.452 -1.219 6.135 1.00 79.12 88 THR A CA 1
ATOM 680 C C . THR A 1 88 ? -9.247 -2.102 5.170 1.00 79.12 88 THR A C 1
ATOM 682 O O . THR A 1 88 ? -10.182 -1.633 4.520 1.00 79.12 88 THR A O 1
ATOM 685 N N . GLN A 1 89 ? -8.927 -3.398 5.084 1.00 78.69 89 GLN A N 1
ATOM 686 C CA . GLN A 1 89 ? -9.633 -4.333 4.205 1.00 78.69 89 GLN A CA 1
ATOM 687 C C . GLN A 1 89 ? -10.950 -4.799 4.824 1.00 78.69 89 GLN A C 1
ATOM 689 O O . GLN A 1 89 ? -11.963 -4.878 4.125 1.00 78.69 89 GLN A O 1
ATOM 694 N N . ALA A 1 90 ? -10.971 -5.025 6.141 1.00 81.31 90 ALA A N 1
ATOM 695 C CA . ALA A 1 90 ? -12.197 -5.342 6.868 1.00 81.31 90 ALA A CA 1
ATOM 696 C C . ALA A 1 90 ? -13.257 -4.236 6.695 1.00 81.31 90 ALA A C 1
ATOM 698 O O . ALA A 1 90 ? -14.417 -4.524 6.391 1.00 81.31 90 ALA A O 1
ATOM 699 N N . GLU A 1 91 ? -12.852 -2.967 6.788 1.00 77.88 91 GLU A N 1
ATOM 700 C CA . GLU A 1 91 ? -13.730 -1.806 6.576 1.00 77.88 91 GLU A CA 1
ATOM 701 C C . GLU A 1 91 ? -14.322 -1.757 5.160 1.00 77.88 91 GLU A C 1
ATOM 703 O O . GLU A 1 91 ? -15.515 -1.474 4.986 1.00 77.88 91 GLU A O 1
ATOM 708 N N . ARG A 1 92 ? -13.514 -2.082 4.143 1.00 77.88 92 ARG A N 1
ATOM 709 C CA . ARG A 1 92 ? -13.955 -2.143 2.741 1.00 77.88 92 ARG A CA 1
ATOM 710 C C . ARG A 1 92 ? -14.981 -3.253 2.519 1.00 77.88 92 ARG A C 1
ATOM 712 O O . ARG A 1 92 ? -15.981 -3.018 1.840 1.00 77.88 92 ARG A O 1
ATOM 719 N N . TYR A 1 93 ? -14.800 -4.424 3.132 1.00 78.56 93 TYR A N 1
ATOM 720 C CA . TYR A 1 93 ? -15.777 -5.513 3.041 1.00 78.56 93 TYR A CA 1
ATOM 721 C C . TYR A 1 93 ? -17.116 -5.162 3.699 1.00 78.56 93 TYR A C 1
ATOM 723 O O . TYR A 1 93 ? -18.168 -5.470 3.140 1.00 78.56 93 TYR A O 1
ATOM 731 N N . MET A 1 94 ? -17.105 -4.446 4.827 1.00 75.38 94 MET A N 1
ATOM 732 C CA . MET A 1 94 ? -18.334 -4.023 5.518 1.00 75.38 94 MET A CA 1
ATOM 733 C C . MET A 1 94 ? -19.164 -2.982 4.748 1.00 75.38 94 MET A C 1
ATOM 735 O O . MET A 1 94 ? -20.325 -2.740 5.093 1.00 75.38 94 MET A O 1
ATOM 739 N N . CYS A 1 95 ? -18.595 -2.349 3.719 1.00 75.56 95 CYS A N 1
ATOM 740 C CA . CYS A 1 95 ? -19.314 -1.416 2.849 1.00 75.56 95 CYS A CA 1
ATOM 741 C C . CYS A 1 95 ? -20.108 -2.118 1.736 1.00 75.56 95 CYS A C 1
ATOM 743 O O . CYS A 1 95 ? -20.956 -1.490 1.092 1.00 75.56 95 CYS A O 1
ATOM 745 N N . ILE A 1 96 ? -19.859 -3.410 1.515 1.00 80.12 96 ILE A N 1
ATOM 746 C CA . ILE A 1 96 ? -20.533 -4.215 0.500 1.00 80.12 96 ILE A CA 1
ATOM 747 C C . ILE A 1 96 ? -21.851 -4.724 1.087 1.00 80.12 96 ILE A C 1
ATOM 749 O O . ILE A 1 96 ? -21.892 -5.277 2.181 1.00 80.12 96 ILE A O 1
ATOM 753 N N . LYS A 1 97 ? -22.952 -4.522 0.357 1.00 77.88 97 LYS A N 1
ATOM 754 C CA . LYS A 1 97 ? -24.295 -4.906 0.824 1.00 77.88 97 LYS A CA 1
ATOM 755 C C . LYS A 1 97 ? -24.526 -6.421 0.849 1.00 77.88 97 LYS A C 1
ATOM 757 O O . LYS A 1 97 ? -25.388 -6.874 1.590 1.00 77.88 97 LYS A O 1
ATOM 762 N N . ASP A 1 98 ? -23.800 -7.171 0.023 1.00 85.75 98 ASP A N 1
ATOM 763 C CA . ASP A 1 98 ? -24.024 -8.593 -0.236 1.00 85.75 98 ASP A CA 1
ATOM 764 C C . ASP A 1 98 ? -22.761 -9.433 0.028 1.00 85.75 98 ASP A C 1
ATOM 766 O O . ASP A 1 98 ? -21.656 -9.088 -0.401 1.00 85.75 98 ASP A O 1
ATOM 770 N N . THR A 1 99 ? -22.927 -10.567 0.710 1.00 78.25 99 THR A N 1
ATOM 771 C CA . THR A 1 99 ? -21.825 -11.448 1.132 1.00 78.25 99 THR A CA 1
ATOM 772 C C . THR A 1 99 ? -21.204 -12.205 -0.041 1.00 78.25 99 THR A C 1
ATOM 774 O O . THR A 1 99 ? -19.987 -12.413 -0.066 1.00 78.25 99 THR A O 1
ATOM 777 N N . ARG A 1 100 ? -21.999 -12.569 -1.058 1.00 77.06 100 ARG A N 1
ATOM 778 C CA . ARG A 1 100 ? -21.491 -13.213 -2.280 1.00 77.06 100 ARG A CA 1
ATOM 779 C C . ARG A 1 100 ? -20.647 -12.232 -3.098 1.00 77.06 100 ARG A C 1
ATOM 781 O O . ARG A 1 100 ? -19.568 -12.595 -3.568 1.00 77.06 100 ARG A O 1
ATOM 788 N N . SER A 1 101 ? -21.080 -10.977 -3.187 1.00 77.12 101 SER A N 1
ATOM 789 C CA . SER A 1 101 ? -20.302 -9.893 -3.798 1.00 77.12 101 SER A CA 1
ATOM 790 C C . SER A 1 101 ? -18.998 -9.605 -3.044 1.00 77.12 101 SER A C 1
ATOM 792 O O . SER A 1 101 ? -17.954 -9.455 -3.679 1.00 77.12 101 SER A O 1
ATOM 794 N N . ALA A 1 102 ? -19.018 -9.620 -1.706 1.00 74.69 102 ALA A N 1
ATOM 795 C CA . ALA A 1 102 ? -17.812 -9.461 -0.887 1.00 74.69 102 ALA A CA 1
ATOM 796 C C . ALA A 1 102 ? -16.797 -10.593 -1.111 1.00 74.69 102 ALA A C 1
ATOM 798 O O . ALA A 1 102 ? -15.603 -10.336 -1.285 1.00 74.69 102 ALA A O 1
ATOM 799 N N . LYS A 1 103 ? -17.272 -11.842 -1.209 1.00 76.69 103 LYS A N 1
ATOM 800 C CA . LYS A 1 103 ? -16.428 -13.003 -1.526 1.00 76.69 103 LYS A CA 1
ATOM 801 C C . LYS A 1 103 ? -15.770 -12.874 -2.903 1.00 76.69 103 LYS A C 1
ATOM 803 O O . LYS A 1 103 ? -14.563 -13.071 -3.028 1.00 76.69 103 LYS A O 1
ATOM 808 N N . ASN A 1 104 ? -16.535 -12.482 -3.921 1.00 75.69 104 ASN A N 1
ATOM 809 C CA . ASN A 1 104 ? -16.008 -12.273 -5.273 1.00 75.69 104 ASN A CA 1
ATOM 810 C C . ASN A 1 104 ? -14.989 -11.122 -5.333 1.00 75.69 104 ASN A C 1
ATOM 812 O O . ASN A 1 104 ? -14.043 -11.171 -6.120 1.00 75.69 104 ASN A O 1
ATOM 816 N N . GLN A 1 105 ? -15.159 -10.092 -4.501 1.00 73.38 105 GLN A N 1
ATOM 817 C CA . GLN A 1 105 ? -14.219 -8.978 -4.412 1.00 73.38 105 GLN A CA 1
ATOM 818 C C . GLN A 1 105 ? -12.893 -9.388 -3.757 1.00 73.38 105 GLN A C 1
ATOM 820 O O . GLN A 1 105 ? -11.843 -9.016 -4.271 1.00 73.38 105 GLN A O 1
ATOM 825 N N . CYS A 1 106 ? -12.922 -10.211 -2.704 1.00 68.75 106 CYS A N 1
ATOM 826 C CA . CYS A 1 106 ? -11.714 -10.779 -2.092 1.00 68.75 106 CYS A CA 1
ATOM 827 C C . CYS A 1 106 ? -10.872 -11.567 -3.118 1.00 68.75 106 CYS A C 1
ATOM 829 O O . CYS A 1 106 ? -9.678 -11.312 -3.278 1.00 68.75 106 CYS A O 1
ATOM 831 N N . VAL A 1 107 ? -11.522 -12.431 -3.911 1.00 67.25 107 VAL A N 1
ATOM 832 C CA . VAL A 1 107 ? -10.855 -13.202 -4.979 1.00 67.25 107 VAL A CA 1
ATOM 833 C C . VAL A 1 107 ? -10.265 -12.282 -6.057 1.00 67.25 107 VAL A C 1
ATOM 835 O O . VAL A 1 107 ? -9.132 -12.475 -6.491 1.00 67.25 107 VAL A O 1
ATOM 838 N N . ARG A 1 108 ? -10.989 -11.231 -6.466 1.00 63.19 108 ARG A N 1
ATOM 839 C CA . ARG A 1 108 ? -10.500 -10.257 -7.461 1.00 63.19 108 ARG A CA 1
ATOM 840 C C . ARG A 1 108 ? -9.297 -9.445 -6.978 1.00 63.19 108 ARG A C 1
ATOM 842 O O . ARG A 1 108 ? -8.415 -9.139 -7.779 1.00 63.19 108 ARG A O 1
ATOM 849 N N . LEU A 1 109 ? -9.236 -9.101 -5.693 1.00 63.59 109 LEU A N 1
ATOM 850 C CA . LEU A 1 109 ? -8.111 -8.354 -5.126 1.00 63.59 109 LEU A CA 1
ATOM 851 C C . LEU A 1 109 ? -6.835 -9.205 -5.070 1.00 63.59 109 LEU A C 1
ATOM 853 O O . LEU A 1 109 ? -5.763 -8.689 -5.375 1.00 63.59 109 LEU A O 1
ATOM 857 N N . GLN A 1 110 ? -6.956 -10.510 -4.808 1.00 55.66 110 GLN A N 1
ATOM 858 C CA . GLN A 1 110 ? -5.828 -11.449 -4.860 1.00 55.66 110 GLN A CA 1
ATOM 859 C C . GLN A 1 110 ? -5.256 -11.639 -6.276 1.00 55.66 110 GLN A C 1
ATOM 861 O O . GLN A 1 110 ? -4.079 -11.952 -6.415 1.00 55.66 110 GLN A O 1
ATOM 866 N N . THR A 1 111 ? -6.039 -11.400 -7.338 1.00 47.97 111 THR A N 1
ATOM 867 C CA . THR A 1 111 ? -5.545 -11.499 -8.731 1.00 47.97 111 THR A CA 1
ATOM 868 C C . THR A 1 111 ? -4.752 -10.280 -9.222 1.00 47.97 111 THR A C 1
ATOM 870 O O . THR A 1 111 ? -4.144 -10.340 -10.288 1.00 47.97 111 THR A O 1
ATOM 873 N N . LYS A 1 112 ? -4.707 -9.179 -8.457 1.00 48.00 112 LYS A N 1
ATOM 874 C CA . LYS A 1 112 ? -3.925 -7.969 -8.780 1.00 48.00 112 LYS A CA 1
ATOM 875 C C . LYS A 1 112 ? -2.623 -7.912 -7.970 1.00 48.00 112 LYS A C 1
ATOM 877 O O . LYS A 1 112 ? -2.378 -6.963 -7.232 1.00 48.00 112 LYS A O 1
ATOM 882 N N . ILE A 1 113 ? -1.772 -8.926 -8.118 1.00 47.47 113 ILE A N 1
ATOM 883 C CA . ILE A 1 113 ? -0.407 -8.908 -7.575 1.00 47.47 113 ILE A CA 1
ATOM 884 C C . ILE A 1 113 ? 0.543 -8.481 -8.699 1.00 47.47 113 ILE A C 1
ATOM 886 O O . ILE A 1 113 ? 1.024 -9.293 -9.480 1.00 47.47 113 ILE A O 1
ATOM 890 N N . ILE A 1 114 ? 0.778 -7.174 -8.788 1.00 44.88 114 ILE A N 1
ATOM 891 C CA . ILE A 1 114 ? 1.830 -6.528 -9.585 1.00 44.88 114 ILE A CA 1
ATOM 892 C C . ILE A 1 114 ? 2.330 -5.387 -8.693 1.00 44.88 114 ILE A C 1
ATOM 894 O O . ILE A 1 114 ? 1.518 -4.610 -8.206 1.00 44.88 114 ILE A O 1
ATOM 898 N N . SER A 1 115 ? 3.598 -5.160 -8.386 1.00 42.03 115 SER A N 1
ATOM 899 C CA . SER A 1 115 ? 4.842 -5.908 -8.519 1.00 42.03 115 SER A CA 1
ATOM 900 C C . SER A 1 115 ? 5.769 -5.277 -7.484 1.00 42.03 115 SER A C 1
ATOM 902 O O . SER A 1 115 ? 5.824 -4.052 -7.353 1.00 42.03 115 SER A O 1
ATOM 904 N N . ARG A 1 116 ? 6.520 -6.080 -6.734 1.00 45.56 116 ARG A N 1
ATOM 905 C CA . ARG A 1 116 ? 7.540 -5.553 -5.825 1.00 45.56 116 ARG A CA 1
ATOM 906 C C . ARG A 1 116 ? 8.791 -5.233 -6.646 1.00 45.56 116 ARG A C 1
ATOM 908 O O . ARG A 1 116 ? 9.628 -6.101 -6.849 1.00 45.56 116 ARG A O 1
ATOM 915 N N . SER A 1 117 ? 8.887 -4.009 -7.166 1.00 44.09 117 SER A N 1
ATOM 916 C CA . SER A 1 117 ? 10.105 -3.450 -7.796 1.00 44.09 117 SER A CA 1
ATOM 917 C C . SER A 1 117 ? 10.113 -1.908 -7.808 1.00 44.09 117 SER A C 1
ATOM 919 O O . SER A 1 117 ? 10.701 -1.294 -8.687 1.00 44.09 117 SER A O 1
ATOM 921 N N . PHE A 1 118 ? 9.489 -1.244 -6.826 1.00 46.72 118 PHE A N 1
ATOM 922 C CA . PHE A 1 118 ? 9.357 0.227 -6.804 1.00 46.72 118 PHE A CA 1
ATOM 923 C C . PHE A 1 118 ? 10.661 1.008 -6.581 1.00 46.72 118 PHE A C 1
ATOM 925 O O . PHE A 1 118 ? 10.638 2.227 -6.649 1.00 46.72 118 PHE A O 1
ATOM 932 N N . GLN A 1 119 ? 11.796 0.351 -6.327 1.00 49.44 119 GLN A N 1
ATOM 933 C CA . GLN A 1 119 ? 13.078 1.041 -6.129 1.00 49.44 119 GLN A CA 1
ATOM 934 C C . GLN A 1 119 ? 13.811 1.358 -7.441 1.00 49.44 119 GLN A C 1
ATOM 936 O O . GLN A 1 119 ? 14.612 2.286 -7.466 1.00 49.44 119 GLN A O 1
ATOM 941 N N . MET A 1 120 ? 13.532 0.636 -8.535 1.00 52.16 120 MET A N 1
ATOM 942 C CA . MET A 1 120 ? 14.158 0.917 -9.838 1.00 52.16 120 MET A CA 1
ATOM 943 C C . MET A 1 120 ? 13.483 2.089 -10.561 1.00 52.16 120 MET A C 1
ATOM 945 O O . MET A 1 120 ? 14.149 2.857 -11.250 1.00 52.16 120 MET A O 1
ATOM 949 N N . TYR A 1 121 ? 12.175 2.266 -10.359 1.00 59.66 121 TYR A N 1
ATOM 950 C CA . TYR A 1 121 ? 11.389 3.295 -11.038 1.00 59.66 121 TYR A CA 1
ATOM 951 C C . TYR A 1 121 ? 11.778 4.745 -10.695 1.00 59.66 121 TYR A C 1
ATOM 953 O O . TYR A 1 121 ? 11.776 5.555 -11.608 1.00 59.66 121 TYR A O 1
ATOM 961 N N . PRO A 1 122 ? 12.149 5.120 -9.454 1.00 61.75 122 PRO A N 1
ATOM 962 C CA . PRO A 1 122 ? 12.589 6.481 -9.149 1.00 61.75 122 PRO A CA 1
ATOM 963 C C . PRO A 1 122 ? 13.871 6.873 -9.886 1.00 61.75 122 PRO A C 1
ATOM 965 O O . PRO A 1 122 ? 13.969 7.986 -10.392 1.00 61.75 122 PRO A O 1
ATOM 968 N N . LEU A 1 123 ? 14.829 5.947 -9.996 1.00 59.19 123 LEU A N 1
ATOM 969 C CA . LEU A 1 123 ? 16.080 6.158 -10.732 1.00 59.19 123 LEU A CA 1
ATOM 970 C C . LEU A 1 123 ? 15.825 6.284 -12.242 1.00 59.19 123 LEU A C 1
ATOM 972 O O . LEU A 1 123 ? 16.254 7.258 -12.856 1.00 59.19 123 LEU A O 1
ATOM 976 N N . PHE A 1 124 ? 15.047 5.362 -12.819 1.00 60.53 124 PHE A N 1
ATOM 977 C CA . PHE A 1 124 ? 14.667 5.414 -14.237 1.00 60.53 124 PHE A CA 1
ATOM 978 C C . PHE A 1 124 ? 13.750 6.598 -14.575 1.00 60.53 124 PHE A C 1
ATOM 980 O O . PHE A 1 124 ? 13.858 7.183 -15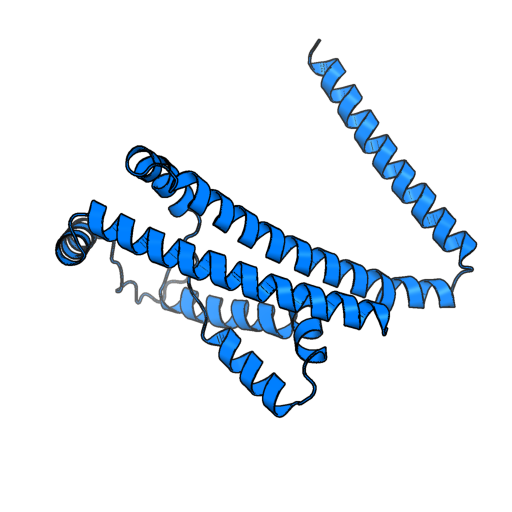.652 1.00 60.53 124 PHE A O 1
ATOM 987 N N . GLY A 1 125 ? 12.871 6.984 -13.651 1.00 62.19 125 GLY A N 1
ATOM 988 C CA . GLY A 1 125 ? 11.941 8.098 -13.793 1.00 62.19 125 GLY A CA 1
ATOM 989 C C . GLY A 1 125 ? 12.663 9.430 -13.968 1.00 62.19 125 GLY A C 1
ATOM 990 O O . GLY A 1 125 ? 12.278 10.235 -14.816 1.00 62.19 125 GLY A O 1
ATOM 991 N N . ILE A 1 126 ? 13.753 9.636 -13.224 1.00 62.41 126 ILE A N 1
ATOM 992 C CA . ILE A 1 126 ? 14.583 10.842 -13.317 1.00 62.41 126 ILE A CA 1
ATOM 993 C C . ILE A 1 126 ? 15.383 10.861 -14.628 1.00 62.41 126 ILE A C 1
ATOM 995 O O . ILE A 1 126 ? 15.420 11.897 -15.291 1.00 62.41 126 ILE A O 1
ATOM 999 N N . GLU A 1 127 ? 15.971 9.742 -15.060 1.00 60.97 127 GLU A N 1
ATOM 1000 C CA . GLU A 1 127 ? 16.734 9.699 -16.321 1.00 60.97 127 GLU A CA 1
ATOM 1001 C C . GLU A 1 127 ? 15.842 9.885 -17.557 1.00 60.97 127 GLU A C 1
ATOM 1003 O O . GLU A 1 127 ? 16.140 10.709 -18.425 1.00 60.97 127 GLU A O 1
ATOM 1008 N N . THR A 1 128 ? 14.698 9.202 -17.595 1.00 61.22 128 THR A N 1
ATOM 1009 C CA . THR A 1 128 ? 13.726 9.267 -18.702 1.00 61.22 128 THR A CA 1
ATOM 1010 C C . THR A 1 128 ? 13.023 10.633 -18.762 1.00 61.22 128 THR A C 1
ATOM 1012 O O . THR A 1 128 ? 12.662 11.115 -19.839 1.00 61.22 128 THR A O 1
ATOM 1015 N N . SER A 1 129 ? 12.912 11.339 -17.626 1.00 60.66 129 SER A N 1
ATOM 1016 C CA . SER A 1 129 ? 12.336 12.693 -17.571 1.00 60.66 129 SER A CA 1
ATOM 1017 C C . SER A 1 129 ? 13.091 13.740 -18.391 1.00 60.66 129 SER A C 1
ATOM 1019 O O . SER A 1 129 ? 12.488 14.732 -18.798 1.00 60.66 129 SER A O 1
ATOM 1021 N N . ARG A 1 130 ? 14.382 13.522 -18.690 1.00 63.25 130 ARG A N 1
ATOM 1022 C CA . ARG A 1 130 ? 15.167 14.445 -19.529 1.00 63.25 130 ARG A CA 1
ATOM 1023 C C . ARG A 1 130 ? 14.747 14.400 -21.004 1.00 63.25 130 ARG A C 1
ATOM 1025 O O . ARG A 1 130 ? 15.083 15.325 -21.737 1.00 63.25 130 ARG A O 1
ATOM 1032 N N . ARG A 1 131 ? 14.026 13.356 -21.440 1.00 64.31 131 ARG A N 1
ATOM 1033 C CA . ARG A 1 131 ? 13.561 13.170 -22.829 1.00 64.31 131 ARG A CA 1
ATOM 1034 C C . ARG A 1 131 ? 12.126 13.638 -23.076 1.00 64.31 131 ARG A C 1
ATOM 1036 O O . ARG A 1 131 ? 11.848 14.146 -24.157 1.00 64.31 131 ARG A O 1
ATOM 1043 N N . PHE A 1 132 ? 11.232 13.497 -22.096 1.00 68.56 132 PHE A N 1
ATOM 1044 C CA . PHE A 1 132 ? 9.811 13.831 -22.238 1.00 68.56 132 PHE A CA 1
ATOM 1045 C C . PHE A 1 132 ? 9.372 14.872 -21.202 1.00 68.56 132 PHE A C 1
ATOM 1047 O O . PHE A 1 132 ? 9.219 14.569 -20.015 1.00 68.56 132 PHE A O 1
ATOM 1054 N N . SER A 1 133 ? 9.120 16.103 -21.663 1.00 68.69 133 SER A N 1
ATOM 1055 C CA . SER A 1 133 ? 8.565 17.172 -20.824 1.00 68.69 133 SER A CA 1
ATOM 1056 C C . SER A 1 133 ? 7.185 16.753 -20.297 1.00 68.69 133 SER A C 1
ATOM 1058 O O . SER A 1 133 ? 6.280 16.468 -21.076 1.00 68.69 133 SER A O 1
ATOM 1060 N N . GLY A 1 134 ? 7.045 16.651 -18.972 1.00 75.81 134 GLY A N 1
ATOM 1061 C CA . GLY A 1 134 ? 5.825 16.193 -18.290 1.00 75.81 134 GLY A CA 1
ATOM 1062 C C . GLY A 1 134 ? 5.880 14.768 -17.720 1.00 75.81 134 GLY A C 1
ATOM 1063 O O . GLY A 1 134 ? 5.105 14.460 -16.814 1.00 75.81 134 GLY A O 1
ATOM 1064 N N . TYR A 1 135 ? 6.832 13.926 -18.147 1.00 76.94 135 TYR A N 1
ATOM 1065 C CA . TYR A 1 135 ? 6.962 12.548 -17.643 1.00 76.94 135 TYR A CA 1
ATOM 1066 C C . TYR A 1 135 ? 7.304 12.491 -16.149 1.00 76.94 135 TYR A C 1
ATOM 1068 O O . TYR A 1 135 ? 6.657 11.768 -15.395 1.00 76.94 135 TYR A O 1
ATOM 1076 N N . ALA A 1 136 ? 8.254 13.320 -15.697 1.00 76.38 136 ALA A N 1
ATOM 1077 C CA . ALA A 1 136 ? 8.572 13.446 -14.271 1.00 76.38 136 ALA A CA 1
ATOM 1078 C C . ALA A 1 136 ? 7.347 13.854 -13.442 1.00 76.38 136 ALA A C 1
ATOM 1080 O O . ALA A 1 136 ? 7.116 13.289 -12.379 1.00 76.38 136 ALA A O 1
ATOM 1081 N N . GLY A 1 137 ? 6.545 14.804 -13.936 1.00 78.62 137 GLY A N 1
ATOM 1082 C CA . GLY A 1 137 ? 5.339 15.267 -13.247 1.00 78.62 137 GLY A CA 1
ATOM 1083 C C . GLY A 1 137 ? 4.293 14.161 -13.108 1.00 78.62 137 GLY A C 1
ATOM 1084 O O . GLY A 1 137 ? 3.787 13.933 -12.012 1.00 78.62 137 GLY A O 1
ATOM 1085 N N . LEU A 1 138 ? 4.029 13.422 -14.192 1.00 78.12 138 LEU A N 1
ATOM 1086 C CA . LEU A 1 138 ? 3.124 12.269 -14.182 1.00 78.12 138 LEU A CA 1
ATOM 1087 C C . LEU A 1 138 ? 3.609 11.177 -13.216 1.00 78.12 138 LEU A C 1
ATOM 1089 O O . LEU A 1 138 ? 2.823 10.640 -12.433 1.00 78.12 138 LEU A O 1
ATOM 1093 N N . PHE A 1 139 ? 4.906 10.869 -13.247 1.00 76.06 139 PHE A N 1
ATOM 1094 C CA . PHE A 1 139 ? 5.512 9.839 -12.410 1.00 76.06 139 PHE A CA 1
ATOM 1095 C C . PHE A 1 139 ? 5.465 10.201 -10.917 1.00 76.06 139 PHE A C 1
ATOM 1097 O O . PHE A 1 139 ? 5.002 9.404 -10.096 1.00 76.06 139 PHE A O 1
ATOM 1104 N N . ILE A 1 140 ? 5.861 11.428 -10.566 1.00 79.62 140 ILE A N 1
ATOM 1105 C CA . ILE A 1 140 ? 5.808 11.942 -9.190 1.00 79.62 140 ILE A CA 1
ATOM 1106 C C . ILE A 1 140 ? 4.358 11.992 -8.690 1.00 79.62 140 ILE A C 1
ATOM 1108 O O . ILE A 1 140 ? 4.093 11.582 -7.560 1.00 79.62 140 ILE A O 1
ATOM 1112 N N . ALA A 1 141 ? 3.404 12.412 -9.529 1.00 82.00 141 ALA A N 1
ATOM 1113 C CA . ALA A 1 141 ? 1.985 12.410 -9.177 1.00 82.00 141 ALA A CA 1
ATOM 1114 C C . ALA A 1 141 ? 1.466 10.994 -8.871 1.00 82.00 141 ALA A C 1
ATOM 1116 O O . ALA A 1 141 ? 0.745 10.809 -7.889 1.00 82.00 141 ALA A O 1
ATOM 1117 N N . CYS A 1 142 ? 1.868 9.980 -9.647 1.00 78.25 142 CYS A N 1
ATOM 1118 C CA . CYS A 1 142 ? 1.500 8.584 -9.386 1.00 78.25 142 CYS A CA 1
ATOM 1119 C C . CYS A 1 142 ? 2.109 8.060 -8.077 1.00 78.25 142 CYS A C 1
ATOM 1121 O O . CYS A 1 142 ? 1.409 7.415 -7.294 1.00 78.25 142 CYS A O 1
ATOM 1123 N N . MET A 1 143 ? 3.385 8.359 -7.808 1.00 80.88 143 MET A N 1
ATOM 1124 C CA . MET A 1 143 ? 4.048 7.958 -6.560 1.00 80.88 143 MET A CA 1
ATOM 1125 C C . MET A 1 143 ? 3.408 8.607 -5.329 1.00 80.88 143 MET A C 1
ATOM 1127 O O . MET A 1 143 ? 3.141 7.925 -4.335 1.00 80.88 143 MET A O 1
ATOM 1131 N N . LEU A 1 144 ? 3.137 9.913 -5.397 1.00 81.75 144 LEU A N 1
ATOM 1132 C CA . LEU A 1 144 ? 2.472 10.641 -4.319 1.00 81.75 144 LEU A CA 1
ATOM 1133 C C . LEU A 1 144 ? 1.052 10.123 -4.105 1.00 81.75 144 LEU A C 1
ATOM 1135 O O . LEU A 1 144 ? 0.691 9.854 -2.966 1.00 81.75 144 LEU A O 1
ATOM 1139 N N . SER A 1 145 ? 0.287 9.890 -5.176 1.00 83.25 145 SER A N 1
ATOM 1140 C CA . SER A 1 145 ? -1.071 9.333 -5.081 1.00 83.25 145 SER A CA 1
ATOM 1141 C C . SER A 1 145 ? -1.068 7.956 -4.417 1.00 83.25 145 SER A C 1
ATOM 1143 O O . SER A 1 145 ? -1.835 7.718 -3.492 1.00 83.25 145 SER A O 1
ATOM 1145 N N . ALA A 1 146 ? -0.156 7.058 -4.808 1.00 78.44 146 ALA A N 1
ATOM 1146 C CA . ALA A 1 146 ? -0.040 5.733 -4.191 1.00 78.44 146 ALA A CA 1
ATOM 1147 C C . ALA A 1 146 ? 0.301 5.809 -2.690 1.00 78.44 146 ALA A C 1
ATOM 1149 O O . ALA A 1 146 ? -0.229 5.048 -1.871 1.00 78.44 146 ALA A O 1
ATOM 1150 N N . THR A 1 147 ? 1.176 6.749 -2.328 1.00 83.25 147 THR A N 1
ATOM 1151 C CA . THR A 1 147 ? 1.594 6.974 -0.940 1.00 83.25 147 THR A CA 1
ATOM 1152 C C . THR A 1 147 ? 0.455 7.574 -0.113 1.00 83.25 147 THR A C 1
ATOM 1154 O O . THR A 1 147 ? 0.168 7.084 0.980 1.00 83.25 147 THR A O 1
ATOM 1157 N N . LEU A 1 148 ? -0.240 8.581 -0.649 1.00 82.00 148 LEU A N 1
ATOM 1158 C CA . LEU A 1 148 ? -1.375 9.242 -0.005 1.00 82.00 148 LEU A CA 1
ATOM 1159 C C . LEU A 1 148 ? -2.572 8.302 0.157 1.00 82.00 148 LEU A C 1
ATOM 1161 O O . LEU A 1 148 ? -3.187 8.323 1.218 1.00 82.00 148 LEU A O 1
ATOM 1165 N N . ASN A 1 149 ? -2.843 7.422 -0.811 1.00 83.12 149 ASN A N 1
ATOM 1166 C CA . ASN A 1 149 ? -3.880 6.392 -0.699 1.00 83.12 149 ASN A CA 1
ATOM 1167 C C . ASN A 1 149 ? -3.639 5.489 0.517 1.00 83.12 149 ASN A C 1
ATOM 1169 O O . ASN A 1 149 ? -4.502 5.296 1.377 1.00 83.12 149 ASN A O 1
ATOM 1173 N N . THR A 1 150 ? -2.410 4.970 0.610 1.00 83.19 150 THR A N 1
ATOM 1174 C CA . THR A 1 150 ? -1.996 4.074 1.693 1.00 83.19 150 THR A CA 1
ATOM 1175 C C . THR A 1 150 ? -2.065 4.790 3.038 1.00 83.19 150 THR A C 1
ATOM 1177 O O . THR A 1 150 ? -2.586 4.239 4.010 1.00 83.19 150 THR A O 1
ATOM 1180 N N . PHE A 1 151 ? -1.584 6.034 3.086 1.00 83.69 151 PHE A N 1
ATOM 1181 C CA . PHE A 1 151 ? -1.603 6.852 4.293 1.00 83.69 151 PHE A CA 1
ATOM 1182 C C . PHE A 1 151 ? -3.031 7.193 4.738 1.00 83.69 151 PHE A C 1
ATOM 1184 O O . PHE A 1 151 ? -3.367 7.006 5.904 1.00 83.69 151 PHE A O 1
ATOM 1191 N N . SER A 1 152 ? -3.889 7.624 3.812 1.00 84.06 152 SER A N 1
ATOM 1192 C CA . SER A 1 152 ? -5.295 7.965 4.053 1.00 84.06 152 SER A CA 1
ATOM 1193 C C . SER A 1 152 ? -6.091 6.760 4.554 1.00 84.06 152 SER A C 1
ATOM 1195 O O . SER A 1 152 ? -6.754 6.839 5.590 1.00 84.06 152 SER A O 1
ATOM 1197 N N . SER A 1 153 ? -5.952 5.609 3.887 1.00 83.56 153 SER A N 1
ATOM 1198 C CA . SER A 1 153 ? -6.566 4.351 4.325 1.00 83.56 153 SER A CA 1
ATOM 1199 C C . SER A 1 153 ? -6.111 3.978 5.740 1.00 83.56 153 SER A C 1
ATOM 1201 O O . SER A 1 153 ? -6.942 3.675 6.597 1.00 83.56 153 SER A O 1
ATOM 1203 N N . GLY A 1 154 ? -4.803 4.055 6.015 1.00 84.44 154 GLY A N 1
ATOM 1204 C CA . GLY A 1 154 ? -4.245 3.786 7.341 1.00 84.44 154 GLY A CA 1
ATOM 1205 C C . GLY A 1 154 ? -4.776 4.739 8.414 1.00 84.44 154 GLY A C 1
ATOM 1206 O O . GLY A 1 154 ? -5.197 4.290 9.479 1.00 84.44 154 GLY A O 1
ATOM 1207 N N . ALA A 1 155 ? -4.816 6.041 8.125 1.00 84.12 155 ALA A N 1
ATOM 1208 C CA . ALA A 1 155 ? -5.351 7.059 9.024 1.00 84.12 155 ALA A CA 1
ATOM 1209 C C . ALA A 1 155 ? -6.839 6.835 9.328 1.00 84.12 155 ALA A C 1
ATOM 1211 O O . ALA A 1 155 ? -7.247 6.922 10.487 1.00 84.12 155 ALA A O 1
ATOM 1212 N N . ASN A 1 156 ? -7.636 6.478 8.317 1.00 85.06 156 ASN A N 1
ATOM 1213 C CA . ASN A 1 156 ? -9.050 6.172 8.496 1.00 85.06 156 ASN A CA 1
ATOM 1214 C C . ASN A 1 156 ? -9.257 4.940 9.391 1.00 85.06 156 ASN A C 1
ATOM 1216 O O . ASN A 1 156 ? -10.053 4.993 10.326 1.00 85.06 156 ASN A O 1
ATOM 1220 N N . SER A 1 157 ? -8.497 3.864 9.173 1.00 87.12 157 SER A N 1
ATOM 1221 C CA . SER A 1 157 ? -8.591 2.677 10.028 1.00 87.12 157 SER A CA 1
ATOM 1222 C C . SER A 1 157 ? -8.101 2.918 11.452 1.00 87.12 157 SER A C 1
ATOM 1224 O O . SER A 1 157 ? -8.710 2.417 12.395 1.00 87.12 157 SER A O 1
ATOM 1226 N N . MET A 1 158 ? -7.048 3.718 11.642 1.00 85.25 158 MET A N 1
ATOM 1227 C CA . MET A 1 158 ? -6.609 4.120 12.984 1.00 85.25 158 MET A CA 1
ATOM 1228 C C . MET A 1 158 ? -7.689 4.931 13.702 1.00 85.25 158 MET A C 1
ATOM 1230 O O . MET A 1 158 ? -7.975 4.665 14.868 1.00 85.25 158 MET A O 1
ATOM 1234 N N . ALA A 1 159 ? -8.335 5.871 13.008 1.00 84.69 159 ALA A N 1
ATOM 1235 C CA . ALA A 1 159 ? -9.450 6.628 13.566 1.00 84.69 159 ALA A CA 1
ATOM 1236 C C . ALA A 1 159 ? -10.612 5.705 13.968 1.00 84.69 159 ALA A C 1
ATOM 1238 O O . ALA A 1 159 ? -11.172 5.866 15.053 1.00 84.69 159 ALA A O 1
ATOM 1239 N N . THR A 1 160 ? -10.940 4.702 13.147 1.00 84.38 160 THR A N 1
ATOM 1240 C CA . THR A 1 160 ? -11.950 3.695 13.495 1.00 84.38 160 THR A CA 1
ATOM 1241 C C . THR A 1 160 ? -11.568 2.909 14.744 1.00 84.38 160 THR A C 1
ATOM 1243 O O . THR A 1 160 ? -12.395 2.812 15.645 1.00 84.38 160 THR A O 1
ATOM 1246 N N . VAL A 1 161 ? -10.341 2.387 14.839 1.00 86.81 161 VAL A N 1
ATOM 1247 C CA . VAL A 1 161 ? -9.878 1.605 16.005 1.00 86.81 161 VAL A CA 1
ATOM 1248 C C . VAL A 1 161 ? -9.888 2.459 17.277 1.00 86.81 161 VAL A C 1
ATOM 1250 O O . VAL A 1 161 ? -10.385 2.030 18.317 1.00 86.81 161 VAL A O 1
ATOM 1253 N N . ILE A 1 162 ? -9.426 3.711 17.203 1.00 85.88 162 ILE A N 1
ATOM 1254 C CA . ILE A 1 162 ? -9.470 4.634 18.346 1.00 85.88 162 ILE A CA 1
ATOM 1255 C C . ILE A 1 162 ? -10.917 4.882 18.789 1.00 85.88 162 ILE A C 1
ATOM 1257 O O . ILE A 1 162 ? -11.201 4.902 19.985 1.00 85.88 162 ILE A O 1
ATOM 1261 N N . LEU A 1 163 ? -11.850 5.066 17.855 1.00 82.25 163 LEU A N 1
ATOM 1262 C CA . LEU A 1 163 ? -13.244 5.352 18.193 1.00 82.25 163 LEU A CA 1
ATOM 1263 C C . LEU A 1 163 ? -14.011 4.118 18.684 1.00 82.25 163 LEU A C 1
ATOM 1265 O O . LEU A 1 163 ? -14.778 4.215 19.642 1.00 82.25 163 LEU A O 1
ATOM 1269 N N . GLU A 1 164 ? -13.850 2.976 18.025 1.00 83.00 164 GLU A N 1
ATOM 1270 C CA . GLU A 1 164 ? -14.635 1.767 18.285 1.00 83.00 164 GLU A CA 1
ATOM 1271 C C . GLU A 1 164 ? -14.045 0.924 19.421 1.00 83.00 164 GLU A C 1
ATOM 1273 O O . GLU A 1 164 ? -14.810 0.463 20.271 1.00 83.00 164 GLU A O 1
ATOM 1278 N N . ASP A 1 165 ? -12.717 0.805 19.506 1.00 85.19 165 ASP A N 1
ATOM 1279 C CA . ASP A 1 165 ? -12.062 -0.061 20.490 1.00 85.19 165 ASP A CA 1
ATOM 1280 C C . ASP A 1 165 ? -11.582 0.716 21.718 1.00 85.19 165 ASP A C 1
ATOM 1282 O O . ASP A 1 165 ? -11.790 0.269 22.843 1.00 85.19 165 ASP A O 1
ATOM 1286 N N . ILE A 1 166 ? -10.996 1.906 21.545 1.00 81.69 166 ILE A N 1
ATOM 1287 C CA . ILE A 1 166 ? -10.413 2.662 22.669 1.00 81.69 166 ILE A CA 1
ATOM 1288 C C . ILE A 1 166 ? -11.457 3.566 23.334 1.00 81.69 166 ILE A C 1
ATOM 1290 O O . ILE A 1 166 ? -11.723 3.449 24.530 1.00 81.69 166 ILE A O 1
ATOM 1294 N N . SER A 1 167 ? -12.093 4.460 22.576 1.00 78.94 167 SER A N 1
ATOM 1295 C CA . SER A 1 167 ? -12.994 5.484 23.117 1.00 78.94 167 SER A CA 1
ATOM 1296 C C . SER A 1 167 ? -14.225 4.870 23.785 1.00 78.94 167 SER A C 1
ATOM 1298 O O . SER A 1 167 ? -14.573 5.255 24.903 1.00 78.94 167 SER A O 1
ATOM 1300 N N . LYS A 1 168 ? -14.849 3.856 23.169 1.00 81.06 168 LYS A N 1
ATOM 1301 C CA . LYS A 1 168 ? -15.997 3.147 23.766 1.00 81.06 168 LYS A CA 1
ATOM 1302 C C . LYS A 1 168 ? -15.639 2.368 25.030 1.00 81.06 168 LYS A C 1
ATOM 1304 O O . LYS A 1 168 ? -16.476 2.250 25.922 1.00 81.06 168 LYS A O 1
ATOM 1309 N N . GLN A 1 169 ? -14.428 1.823 25.124 1.00 82.06 169 GLN A N 1
ATOM 1310 C CA . GLN A 1 169 ? -13.983 1.136 26.339 1.00 82.06 169 GLN A CA 1
ATOM 1311 C C . GLN A 1 169 ? -13.623 2.132 27.446 1.00 82.06 169 GLN A C 1
ATOM 1313 O O . GLN A 1 169 ? -14.003 1.926 28.598 1.00 82.06 169 GLN A O 1
ATOM 1318 N N . LEU A 1 170 ? -12.962 3.243 27.107 1.00 80.62 170 LEU A N 1
ATOM 1319 C CA . LEU A 1 170 ? -12.609 4.287 28.070 1.00 80.62 170 LEU A CA 1
ATOM 1320 C C . LEU A 1 170 ? -13.845 4.988 28.631 1.00 80.62 170 LEU A C 1
ATOM 1322 O O . LEU A 1 170 ? -13.932 5.155 29.841 1.00 80.62 170 LEU A O 1
ATOM 1326 N N . THR A 1 171 ? -14.826 5.326 27.793 1.00 79.19 171 THR A N 1
ATOM 1327 C CA . THR A 1 171 ? -16.077 5.974 28.235 1.00 79.19 171 THR A CA 1
ATOM 1328 C C . THR A 1 171 ? -16.956 5.080 29.108 1.00 79.19 171 THR A C 1
ATOM 1330 O O . THR A 1 171 ? -17.761 5.588 29.881 1.00 79.19 171 THR A O 1
ATOM 1333 N N . LYS A 1 172 ? -16.783 3.752 29.052 1.00 82.25 172 LYS A N 1
ATOM 1334 C CA . LYS A 1 172 ? -17.398 2.834 30.026 1.00 82.25 172 LYS A CA 1
ATOM 1335 C C . LYS A 1 172 ? -16.739 2.891 31.404 1.00 82.25 172 LYS A C 1
ATOM 1337 O O . LYS A 1 172 ? -17.388 2.551 32.387 1.00 82.25 172 LYS A O 1
ATOM 1342 N N . LYS A 1 173 ? -15.454 3.246 31.473 1.00 80.88 173 LYS A N 1
ATOM 1343 C CA . LYS A 1 173 ? -14.636 3.163 32.692 1.00 80.88 173 LYS A CA 1
ATOM 1344 C C . LYS A 1 173 ? -14.375 4.528 33.338 1.00 80.88 173 LYS A C 1
ATOM 1346 O O . LYS A 1 173 ? -14.156 4.589 34.542 1.00 80.88 173 LYS A O 1
ATOM 1351 N N . TYR A 1 174 ? -14.413 5.605 32.559 1.00 82.06 174 TYR A N 1
ATOM 1352 C CA . TYR A 1 174 ? -14.061 6.960 32.972 1.00 82.06 174 TYR A CA 1
ATOM 1353 C C . TYR A 1 174 ? -15.045 7.987 32.396 1.00 82.06 174 TYR A C 1
ATOM 1355 O O . TYR A 1 174 ? -15.597 7.791 31.312 1.00 82.06 174 TYR A O 1
ATOM 1363 N N . SER A 1 175 ? -15.231 9.108 33.104 1.00 85.81 175 SER A N 1
ATOM 1364 C CA . SER A 1 175 ? -15.995 10.251 32.587 1.00 85.81 175 SER A CA 1
ATOM 1365 C C . SER A 1 175 ? -15.307 10.855 31.358 1.00 85.81 175 SER A C 1
ATOM 1367 O O . SER A 1 175 ? -14.077 10.893 31.277 1.00 85.81 175 SER A O 1
ATOM 1369 N N . ILE A 1 176 ? -16.102 11.361 30.412 1.00 79.25 176 ILE A N 1
ATOM 1370 C CA . ILE A 1 176 ? -15.627 11.953 29.152 1.00 79.25 176 ILE A CA 1
ATOM 1371 C C . ILE A 1 176 ? -14.641 13.101 29.410 1.00 79.25 176 ILE A C 1
ATOM 1373 O O . ILE A 1 176 ? -13.638 13.205 28.708 1.00 79.25 176 ILE A O 1
ATOM 1377 N N . GLU A 1 177 ? -14.873 13.917 30.440 1.00 82.31 177 GLU A N 1
ATOM 1378 C CA . GLU A 1 177 ? -13.989 15.042 30.770 1.00 82.31 177 GLU A CA 1
ATOM 1379 C C . GLU A 1 177 ? -12.577 14.588 31.151 1.00 82.31 177 GLU A C 1
ATOM 1381 O O . GLU A 1 177 ? -11.599 15.151 30.663 1.00 82.31 177 GLU A O 1
ATOM 1386 N N . LEU A 1 178 ? -12.461 13.516 31.944 1.00 79.50 178 LEU A N 1
ATOM 1387 C CA . LEU A 1 178 ? -11.168 12.959 32.343 1.00 79.50 178 LEU A CA 1
ATOM 1388 C C . LEU A 1 178 ? -10.408 12.413 31.127 1.00 79.50 178 LEU A C 1
ATOM 1390 O O . LEU A 1 178 ? -9.204 12.613 31.000 1.00 79.50 178 LEU A O 1
ATOM 1394 N N . ILE A 1 179 ? -11.116 11.765 30.199 1.00 78.88 179 ILE A N 1
ATOM 1395 C CA . ILE A 1 179 ? -10.523 11.237 28.965 1.00 78.88 179 ILE A CA 1
ATOM 1396 C C . ILE A 1 179 ? -9.996 12.384 28.094 1.00 78.88 179 ILE A C 1
ATOM 1398 O O . ILE A 1 179 ? -8.861 12.319 27.620 1.00 78.88 179 ILE A O 1
ATOM 1402 N N . ILE A 1 180 ? -10.786 13.447 27.910 1.00 82.19 180 ILE A N 1
ATOM 1403 C CA . ILE A 1 180 ? -10.377 14.630 27.137 1.00 82.19 180 ILE A CA 1
ATOM 1404 C C . ILE A 1 180 ? -9.149 15.288 27.774 1.00 82.19 180 ILE A C 1
ATOM 1406 O O . ILE A 1 180 ? -8.205 15.629 27.062 1.00 82.19 180 ILE A O 1
ATOM 1410 N N . GLN A 1 181 ? -9.119 15.411 29.103 1.00 83.44 181 GLN A N 1
ATOM 1411 C CA . GLN A 1 181 ? -7.969 15.959 29.822 1.00 83.44 181 GLN A CA 1
ATOM 1412 C C . GLN A 1 181 ? -6.714 15.093 29.653 1.00 83.44 181 GLN A C 1
ATOM 1414 O O . GLN A 1 181 ? -5.652 15.625 29.335 1.00 83.44 181 GLN A O 1
ATOM 1419 N N . MET A 1 182 ? -6.821 13.767 29.788 1.00 81.19 182 MET A N 1
ATOM 1420 C CA . MET A 1 182 ? -5.686 12.853 29.598 1.00 81.19 182 MET A CA 1
ATOM 1421 C C . MET A 1 182 ? -5.106 12.942 28.179 1.00 81.19 182 MET A C 1
ATOM 1423 O O . MET A 1 182 ? -3.888 13.047 28.019 1.00 81.19 182 MET A O 1
ATOM 1427 N N . PHE A 1 183 ? -5.961 12.953 27.151 1.00 83.62 183 PHE A N 1
ATOM 1428 C CA . PHE A 1 183 ? -5.519 13.131 25.764 1.00 83.62 183 PHE A CA 1
ATOM 1429 C C . PHE A 1 183 ? -4.916 14.519 25.518 1.00 83.62 183 PHE A C 1
ATOM 1431 O O . PHE A 1 183 ? -3.898 14.624 24.835 1.00 83.62 183 PHE A O 1
ATOM 1438 N N . GLY A 1 184 ? -5.501 15.572 26.096 1.00 83.81 184 GLY A N 1
ATOM 1439 C CA . GLY A 1 184 ? -4.989 16.939 25.994 1.00 83.81 184 GLY A CA 1
ATOM 1440 C C . GLY A 1 184 ? -3.591 17.094 26.597 1.00 83.81 184 GLY A C 1
ATOM 1441 O O . GLY A 1 184 ? -2.699 17.642 25.949 1.00 83.81 184 GLY A O 1
ATOM 1442 N N . VAL A 1 185 ? -3.362 16.545 27.795 1.00 85.69 185 VAL A N 1
ATOM 1443 C CA . VAL A 1 185 ? -2.046 16.564 28.463 1.00 85.69 185 VAL A CA 1
ATOM 1444 C C . VAL A 1 185 ? -1.011 15.760 27.676 1.00 85.69 185 VAL A C 1
ATOM 1446 O O . VAL A 1 185 ? 0.131 16.198 27.518 1.00 85.69 185 VAL A O 1
ATOM 1449 N N . PHE A 1 186 ? -1.402 14.601 27.145 1.00 87.25 186 PHE A N 1
ATOM 1450 C CA . PHE A 1 186 ? -0.525 13.773 26.322 1.00 87.25 186 PHE A CA 1
ATOM 1451 C C . PHE A 1 186 ? -0.109 14.488 25.025 1.00 87.25 186 PHE A C 1
ATOM 1453 O O . PHE A 1 186 ? 1.079 14.545 24.706 1.00 87.25 186 PHE A O 1
ATOM 1460 N N . ALA A 1 187 ? -1.060 15.105 24.316 1.00 88.38 187 ALA A N 1
ATOM 1461 C CA . ALA A 1 187 ? -0.780 15.871 23.102 1.00 88.38 187 ALA A CA 1
ATOM 1462 C C . ALA A 1 187 ? 0.128 17.081 23.376 1.00 88.38 187 ALA A C 1
ATOM 1464 O O . ALA A 1 187 ? 1.099 17.300 22.650 1.00 88.38 187 ALA A O 1
ATOM 1465 N N . ALA A 1 188 ? -0.136 17.825 24.455 1.00 86.38 188 ALA A N 1
ATOM 1466 C CA . ALA A 1 188 ? 0.702 18.949 24.869 1.00 86.38 188 ALA A CA 1
ATOM 1467 C C . ALA A 1 188 ? 2.131 18.502 25.222 1.00 86.38 188 ALA A C 1
ATOM 1469 O O . ALA A 1 188 ? 3.099 19.178 24.882 1.00 86.38 188 ALA A O 1
ATOM 1470 N N . SER A 1 189 ? 2.276 17.331 25.848 1.00 87.94 189 SER A N 1
ATOM 1471 C CA . SER A 1 189 ? 3.579 16.757 26.195 1.00 87.94 189 SER A CA 1
ATOM 1472 C C . SER A 1 189 ? 4.386 16.381 24.948 1.00 87.94 189 SER A C 1
ATOM 1474 O O . SER A 1 189 ? 5.565 16.715 24.866 1.00 87.94 189 SER A O 1
ATOM 1476 N N . ILE A 1 190 ? 3.755 15.768 23.939 1.00 91.50 190 ILE A N 1
ATOM 1477 C CA . ILE A 1 190 ? 4.402 15.480 22.645 1.00 91.50 190 ILE A CA 1
ATOM 1478 C C . ILE A 1 190 ? 4.826 16.774 21.947 1.00 91.50 190 ILE A C 1
ATOM 1480 O O . ILE A 1 190 ? 5.956 16.872 21.466 1.00 91.50 190 ILE A O 1
ATOM 1484 N N . PHE A 1 191 ? 3.940 17.770 21.913 1.00 90.44 191 PHE A N 1
ATOM 1485 C CA . PHE A 1 191 ? 4.230 19.065 21.305 1.00 90.44 191 PHE A CA 1
ATOM 1486 C C . PHE A 1 191 ? 5.432 19.748 21.974 1.00 90.44 191 PHE A C 1
ATOM 1488 O O . PHE A 1 191 ? 6.342 20.212 21.287 1.00 90.44 191 PHE A O 1
ATOM 1495 N N . ASN A 1 192 ? 5.491 19.723 23.308 1.00 87.38 192 ASN A N 1
ATOM 1496 C CA . ASN A 1 192 ? 6.609 20.276 24.071 1.00 87.38 192 ASN A CA 1
ATOM 1497 C C . ASN A 1 192 ? 7.925 19.532 23.807 1.00 87.38 192 ASN A C 1
ATOM 1499 O O . ASN A 1 192 ? 8.955 20.176 23.622 1.00 87.38 192 ASN A O 1
ATOM 1503 N N . ILE A 1 193 ? 7.909 18.195 23.739 1.00 91.81 193 ILE A N 1
ATOM 1504 C CA . ILE A 1 193 ? 9.103 17.391 23.420 1.00 91.81 193 ILE A CA 1
ATOM 1505 C C . ILE A 1 193 ? 9.618 17.715 22.014 1.00 91.81 193 ILE A C 1
ATOM 1507 O O . ILE A 1 193 ? 10.824 17.872 21.819 1.00 91.81 193 ILE A O 1
ATOM 1511 N N . TYR A 1 194 ? 8.718 17.848 21.040 1.00 91.06 194 TYR A N 1
ATOM 1512 C CA . TYR A 1 194 ? 9.080 18.215 19.673 1.00 91.06 194 TYR A CA 1
ATOM 1513 C C . TYR A 1 194 ? 9.746 19.597 19.613 1.00 91.06 194 TYR A C 1
ATOM 1515 O O . TYR A 1 194 ? 10.809 19.743 19.006 1.00 91.06 194 TYR A O 1
ATOM 1523 N N . PHE A 1 195 ? 9.177 20.591 20.302 1.00 90.25 195 PHE A N 1
ATOM 1524 C CA . PHE A 1 195 ? 9.736 21.944 20.361 1.00 90.25 195 PHE A CA 1
ATOM 1525 C C . PHE A 1 195 ? 11.091 21.994 21.080 1.00 90.25 195 PHE A C 1
ATOM 1527 O O . PHE A 1 195 ? 12.010 22.667 20.617 1.00 90.25 195 PHE A O 1
ATOM 1534 N N . LEU A 1 196 ? 11.251 21.235 22.169 1.00 88.81 196 LEU A N 1
ATOM 1535 C CA . LEU A 1 196 ? 12.533 21.063 22.860 1.00 88.81 196 LEU A CA 1
ATOM 1536 C C . LEU A 1 196 ? 13.594 20.431 21.949 1.00 88.81 196 LEU A C 1
ATOM 1538 O O . LEU A 1 196 ? 14.746 20.865 21.954 1.00 88.81 196 LEU A O 1
ATOM 1542 N N . GLY A 1 197 ? 13.212 19.438 21.142 1.00 88.50 197 GLY A N 1
ATOM 1543 C CA . GLY A 1 197 ? 14.093 18.818 20.151 1.00 88.50 197 GLY A CA 1
ATOM 1544 C C . GLY A 1 197 ? 14.541 19.799 19.064 1.00 88.50 197 GLY A C 1
ATOM 1545 O O . GLY A 1 197 ? 15.731 19.869 18.756 1.00 88.50 197 GLY A O 1
ATOM 1546 N N . LEU A 1 198 ? 13.612 20.604 18.543 1.00 87.38 198 LEU A N 1
ATOM 1547 C CA . LEU A 1 198 ? 13.897 21.688 17.596 1.00 87.38 198 LEU A CA 1
ATOM 1548 C C . LEU A 1 198 ? 14.869 22.713 18.191 1.00 87.38 198 LEU A C 1
ATOM 1550 O O . LEU A 1 198 ? 15.903 23.005 17.591 1.00 87.38 198 LEU A O 1
ATOM 1554 N N . PHE A 1 199 ? 14.599 23.182 19.407 1.00 87.19 199 PHE A N 1
ATOM 1555 C CA . PHE A 1 199 ? 15.442 24.166 20.082 1.00 87.19 199 PHE A CA 1
ATOM 1556 C C . PHE A 1 199 ? 16.849 23.620 20.382 1.00 87.19 199 PHE A C 1
ATOM 1558 O O . PHE A 1 199 ? 17.851 24.304 20.177 1.00 87.19 199 PHE A O 1
ATOM 1565 N N . SER A 1 200 ? 16.949 22.352 20.796 1.00 83.81 200 SER A N 1
ATOM 1566 C CA . SER A 1 200 ? 18.234 21.669 20.990 1.00 83.81 200 SER A CA 1
ATOM 1567 C C . SER A 1 200 ? 19.019 21.511 19.683 1.00 83.81 200 SER A C 1
ATOM 1569 O O . SER A 1 200 ? 20.249 21.586 19.699 1.00 83.81 200 SER A O 1
ATOM 1571 N N . SER A 1 201 ? 18.330 21.310 18.556 1.00 79.62 201 SER 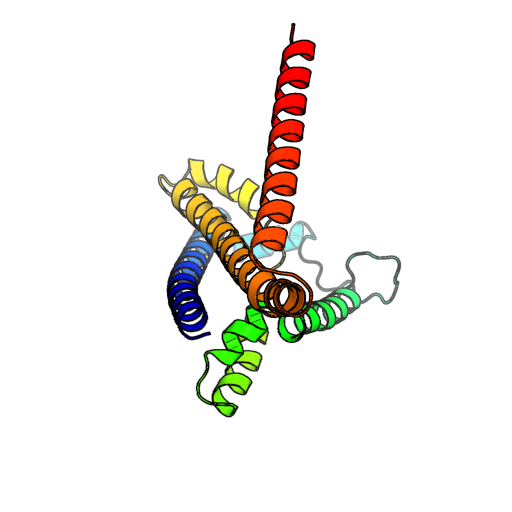A N 1
ATOM 1572 C CA . SER A 1 201 ? 18.972 21.205 17.243 1.00 79.62 201 SER A CA 1
ATOM 1573 C C . SER A 1 201 ? 19.524 22.544 16.743 1.00 79.62 201 SER A C 1
ATOM 1575 O O . SER A 1 201 ? 20.628 22.564 16.205 1.00 79.62 201 SER A O 1
ATOM 1577 N N . GLU A 1 202 ? 18.840 23.663 17.007 1.00 79.25 202 GLU A N 1
ATOM 1578 C CA . GLU A 1 202 ? 19.354 24.999 16.670 1.00 79.25 202 GLU A CA 1
ATOM 1579 C C . GLU A 1 202 ? 20.560 25.405 17.526 1.00 79.25 202 GLU A C 1
ATOM 1581 O O . GLU A 1 202 ? 21.499 26.017 17.021 1.00 79.25 202 GLU A O 1
ATOM 1586 N N . LEU A 1 203 ? 20.586 25.013 18.804 1.00 76.56 203 LEU A N 1
ATOM 1587 C CA . LEU A 1 203 ? 21.721 25.260 19.703 1.00 76.56 203 LEU A CA 1
ATOM 1588 C C . LEU A 1 203 ? 23.001 24.508 19.306 1.00 76.56 203 LEU A C 1
ATOM 1590 O O . LEU A 1 203 ? 24.081 24.936 19.688 1.00 76.56 203 LEU A O 1
ATOM 1594 N N . LYS A 1 204 ? 22.899 23.400 18.560 1.00 71.50 204 LYS A N 1
ATOM 1595 C CA . LYS A 1 204 ? 24.060 22.643 18.049 1.00 71.50 204 LYS A CA 1
ATOM 1596 C C . LYS A 1 204 ? 24.604 23.172 16.718 1.00 71.50 204 LYS A C 1
ATOM 1598 O O . LYS A 1 204 ? 25.640 22.695 16.266 1.00 71.50 204 LYS A O 1
ATOM 1603 N N . LEU A 1 205 ? 23.888 24.094 16.074 1.00 63.56 205 LEU A N 1
ATOM 1604 C CA . LEU A 1 205 ? 24.251 24.690 14.783 1.00 63.56 205 LEU A CA 1
ATOM 1605 C C . LEU A 1 205 ? 24.877 26.093 14.922 1.00 63.56 205 LEU A C 1
ATOM 1607 O O . LEU A 1 205 ? 25.208 26.704 13.907 1.00 63.56 205 LEU A O 1
ATOM 1611 N N . LYS A 1 206 ? 25.055 26.586 16.154 1.00 50.91 206 LYS A N 1
ATOM 1612 C CA . LYS A 1 206 ? 25.841 27.779 16.505 1.00 50.91 206 LYS A CA 1
ATOM 1613 C C . LYS A 1 206 ? 27.100 27.372 17.256 1.00 50.91 206 LYS A C 1
ATOM 1615 O O . LYS A 1 206 ? 28.117 28.068 17.059 1.00 50.91 206 LYS A O 1
#

Sequence (206 aa):
MKILKRGIKAVTGTDVIEASIIFIGLTISTIIDITDAGGTSKLYKTVKVNNRLQFSVVDFDPSIRYIMWSIFISVIFSSTAQYACIQTQAERYMCIKDTRSAKNQCVRLQTKIISRSFQMYPLFGIETSRRFSGYAGLFIACMLSATLNTFSSGANSMATVILEDISKQLTKKYSIELIIQMFGVFAASIFNIYFLGLFSSELKLK

Secondary structure (DSSP, 8-state):
-HHHHHHHHHHHHHHHHHHHHHHHHHHHHHHHHHHHTT-HHHHHHHHHHTT----------TTSTT-HHHHHHHHHHHHHHHHHS-HHHHHHHHT-S-HHHHHHHHHHHHT----S-TTHHHHHHHHHTTTSTTHHHHHHHHHHHHHHHHHHHHHHHHHHHIIIIIIHHHHHHS-HHHHHHHHHHHHHHHHHHHHHHHHHHHHT--

Radius of gyration: 23.7 Å; chains: 1; bounding box: 50×54×62 Å

Organism: NCBI:txid433720

Foldseek 3Di:
DVVLLVVLVVLVVLLVVLVVLLVVLVVVVVVLVQVVCVHP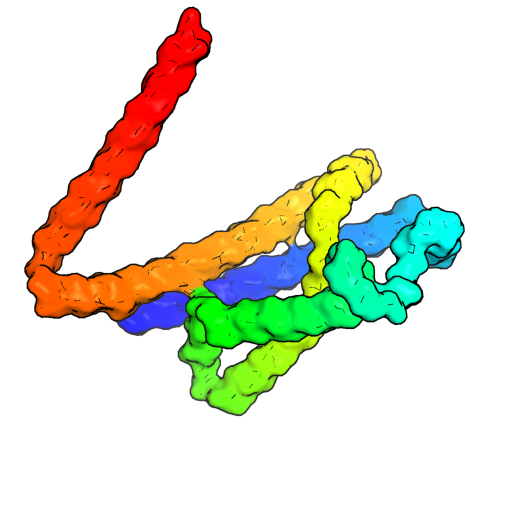VSVVVVCVVVVVPDPDQCDPDPVDPDHPVVVVVVCVVVLCCVCPPDLLNVSVLVNDPDPVVSVVVSVVVSVPDDDPDVVVCVVVQVVSCVPDPCSVVSSVSSVVSVVVSVVVSVVSSVVVCCVPPPVVVCVVVDPPVVVVVVVVVVVVVVVVVVVVVVVVVVVVVD

pLDDT: mean 75.35, std 10.5, range [42.03, 91.81]

InterPro domains:
  IPR038377 Sodium/glucose symporter superfamily [G3DSA:1.20.1730.10] (4-204)
  IPR051163 Sodium:Solute Symporter (SSF) [PTHR42985] (7-107)